Protein 9D2R (pdb70)

Structure (mmCIF, N/CA/C/O backbone):
data_9D2R
#
_entry.id   9D2R
#
_cell.length_a   99.357
_cell.length_b   99.357
_cell.length_c   50.061
_cell.angle_alpha   90.000
_cell.angle_beta   90.000
_cell.angle_gamma   120.000
#
_symmetry.space_group_name_H-M   'P 32 2 1'
#
loop_
_entity.id
_entity.type
_entity.pdbx_description
1 polymer 'L-threonine dehydratase biosynthetic IlvA'
2 non-polymer ISOLEUCINE
3 non-polymer GLYCEROL
4 non-polymer 'ACETATE ION'
5 water water
#
loop_
_atom_site.group_PDB
_atom_site.id
_atom_site.type_symbol
_atom_site.label_atom_id
_atom_site.label_alt_id
_atom_site.label_comp_id
_atom_site.label_asym_id
_atom_site.label_entity_id
_atom_site.label_seq_id
_atom_site.pdbx_PDB_ins_code
_atom_site.Cartn_x
_atom_site.Cartn_y
_atom_site.Cartn_z
_atom_site.occupancy
_atom_site.B_iso_or_equiv
_atom_site.auth_seq_id
_atom_site.auth_comp_id
_atom_site.auth_asym_id
_atom_site.auth_atom_id
_atom_site.pdbx_PDB_model_num
ATOM 1 N N . GLU A 1 21 ? -28.16329 19.70756 -20.89217 1.000 62.99650 335 GLU A N 1
ATOM 2 C CA . GLU A 1 21 ? -26.81269 20.25987 -20.82877 1.000 58.99115 335 GLU A CA 1
ATOM 3 C C . GLU A 1 21 ? -26.77397 21.53973 -19.99375 1.000 52.69916 335 GLU A C 1
ATOM 4 O O . GLU A 1 21 ? -26.11573 21.57449 -18.95798 1.000 54.79549 335 GLU A O 1
ATOM 6 N N . GLN A 1 22 ? -27.46342 22.59178 -20.43941 1.000 46.98457 336 GLN A N 1
ATOM 7 C CA . GLN A 1 22 ? -27.41023 23.85935 -19.71563 1.000 42.18375 336 GLN A CA 1
ATOM 8 C C . GLN A 1 22 ? -27.94100 23.67832 -18.29802 1.000 38.83282 336 GLN A C 1
ATOM 9 O O . GLN A 1 22 ? -29.01108 23.10659 -18.09150 1.000 41.00811 336 GLN A O 1
ATOM 15 N N . ARG A 1 23 ? -27.19060 24.15668 -17.30708 1.000 31.60922 337 ARG A N 1
ATOM 16 C CA . ARG A 1 23 ? -27.52223 23.86511 -15.92190 1.000 29.90952 337 ARG A CA 1
ATOM 17 C C . ARG A 1 23 ? -28.11229 25.03783 -15.15415 1.000 25.36397 337 ARG A C 1
ATOM 18 O O . ARG A 1 23 ? -28.41702 24.88404 -13.96714 1.000 29.08605 337 ARG A O 1
ATOM 20 N N . GLU A 1 24 ? -28.31075 26.20427 -15.77876 1.000 23.70138 338 GLU A N 1
ATOM 21 C CA . GLU A 1 24 ? -28.81555 27.37659 -15.07359 1.000 23.08687 338 GLU A CA 1
ATOM 22 C C . GLU A 1 24 ? -29.71599 28.19915 -15.99155 1.000 22.80193 338 GLU A C 1
ATOM 23 O O . GLU A 1 24 ? -29.39324 28.38230 -17.16977 1.000 26.92266 338 GLU A O 1
ATOM 29 N N . ALA A 1 25 ? -30.84632 28.63026 -15.46749 1.000 19.61892 339 ALA A N 1
ATOM 30 C CA . ALA A 1 25 ? -31.68655 29.62961 -16.11398 1.000 20.54110 339 ALA A CA 1
ATOM 31 C C . ALA A 1 25 ? -31.52360 30.95858 -15.39740 1.000 19.85249 339 ALA A C 1
ATOM 32 O O . ALA A 1 25 ? -31.38633 31.00699 -14.17168 1.000 19.58475 339 ALA A O 1
ATOM 34 N N . LEU A 1 26 ? -31.52682 32.03785 -16.16714 1.000 18.80828 340 LEU A N 1
ATOM 35 C CA . LEU A 1 26 ? -31.47714 33.39924 -15.62973 1.000 18.84967 340 LEU A CA 1
ATOM 36 C C . LEU A 1 26 ? -32.72306 34.11865 -16.13942 1.000 18.43293 340 LEU A C 1
ATOM 37 O O . LEU A 1 26 ? -32.93973 34.14987 -17.35572 1.000 20.18380 340 LEU A O 1
ATOM 42 N N . LEU A 1 27 ? -33.54647 34.64115 -15.21882 1.000 18.59657 341 LEU A N 1
ATOM 43 C CA . LEU A 1 27 ? -34.85729 35.16696 -15.59727 1.000 19.74438 341 LEU A CA 1
ATOM 44 C C . LEU A 1 27 ? -35.03025 36.59437 -15.11510 1.000 20.73151 341 LEU A C 1
ATOM 45 O O . LEU A 1 27 ? -34.56428 36.94775 -14.02615 1.000 20.19005 341 LEU A O 1
ATOM 50 N N . ALA A 1 28 ? -35.71961 37.40173 -15.92865 1.000 18.64134 342 ALA A N 1
ATOM 51 C CA . ALA A 1 28 ? -36.10061 38.76202 -15.56092 1.000 17.05578 342 ALA A CA 1
ATOM 52 C C . ALA A 1 28 ? -37.62927 38.79371 -15.49172 1.000 19.26939 342 ALA A C 1
ATOM 53 O O . ALA A 1 28 ? -38.30003 38.74488 -16.53356 1.000 21.95186 342 ALA A O 1
ATOM 55 N N . VAL A 1 29 ? -38.18427 38.87144 -14.27949 1.000 18.16931 343 VAL A N 1
ATOM 56 C CA . VAL A 1 29 ? -39.63908 38.72951 -14.10805 1.000 16.49320 343 VAL A CA 1
ATOM 57 C C . VAL A 1 29 ? -40.21695 40.05046 -13.62778 1.000 17.64082 343 VAL A C 1
ATOM 58 O O . VAL A 1 29 ? -39.62919 40.70761 -12.76833 1.000 20.18825 343 VAL A O 1
ATOM 62 N N . THR A 1 30 ? -41.40330 40.40825 -14.12416 1.000 17.54116 344 THR A N 1
ATOM 63 C CA . THR A 1 30 ? -42.15519 41.54297 -13.59644 1.000 18.33404 344 THR A CA 1
ATOM 64 C C . THR A 1 30 ? -43.25027 41.03740 -12.66103 1.000 21.56186 344 THR A C 1
ATOM 65 O O . THR A 1 30 ? -44.02584 40.15875 -13.04931 1.000 21.00070 344 THR A O 1
ATOM 69 N N . ILE A 1 31 ? -43.31929 41.59669 -11.45341 1.000 19.41416 345 ILE A N 1
ATOM 70 C CA . ILE A 1 31 ? -44.41419 41.25963 -10.53206 1.000 18.37917 345 ILE A CA 1
ATOM 71 C C . ILE A 1 31 ? -44.99568 42.56747 -10.02416 1.000 18.26032 345 ILE A C 1
ATOM 72 O O . ILE A 1 31 ? -44.33825 43.61424 -10.08002 1.000 18.46721 345 ILE A O 1
ATOM 77 N N . PRO A 1 32 ? -46.22945 42.56571 -9.54828 1.000 17.67408 346 PRO A N 1
ATOM 78 C CA . PRO A 1 32 ? -46.80101 43.84090 -9.12005 1.000 19.58273 346 PRO A CA 1
ATOM 79 C C . PRO A 1 32 ? -46.09641 44.38013 -7.88641 1.000 19.73677 346 PRO A C 1
ATOM 80 O O . PRO A 1 32 ? -45.68022 43.63884 -6.99151 1.000 20.90713 346 PRO A O 1
ATOM 84 N N . GLU A 1 33 ? -45.91949 45.70849 -7.87691 1.000 19.02480 347 GLU A N 1
ATOM 85 C CA . GLU A 1 33 ? -45.25706 46.35235 -6.74285 1.000 21.90652 347 GLU A CA 1
ATOM 86 C C . GLU A 1 33 ? -46.33392 46.62883 -5.68923 1.000 22.40406 347 GLU A C 1
ATOM 87 O O . GLU A 1 33 ? -46.95514 47.68735 -5.63861 1.000 23.83501 347 GLU A O 1
ATOM 93 N N . GLU A 1 34 ? -46.59148 45.59939 -4.86057 1.000 20.59692 348 GLU A N 1
ATOM 94 C CA . GLU A 1 34 ? -47.58300 45.68968 -3.78983 1.000 20.01761 348 GLU A CA 1
ATOM 95 C C . GLU A 1 34 ? -47.21213 44.69092 -2.68498 1.000 19.15240 348 GLU A C 1
ATOM 96 O O . GLU A 1 34 ? -46.47042 43.72822 -2.91303 1.000 20.52174 348 GLU A O 1
ATOM 102 N N . LYS A 1 35 ? -47.74119 44.92832 -1.48282 1.000 22.08886 349 LYS A N 1
ATOM 103 C CA . LYS A 1 35 ? -47.45477 44.01238 -0.37870 1.000 22.74101 349 LYS A CA 1
ATOM 104 C C . LYS A 1 35 ? -47.96257 42.61643 -0.71457 1.000 21.30272 349 LYS A C 1
ATOM 105 O O . LYS A 1 35 ? -49.03970 42.45992 -1.29814 1.000 23.17582 349 LYS A O 1
ATOM 111 N N . GLY A 1 36 ? -47.20605 41.60974 -0.29757 1.000 19.03506 350 GLY A N 1
ATOM 112 C CA . GLY A 1 36 ? -47.58780 40.21308 -0.53073 1.000 19.33680 350 GLY A CA 1
ATOM 113 C C . GLY A 1 36 ? -47.26528 39.69648 -1.91311 1.000 20.58550 350 GLY A C 1
ATOM 114 O O . GLY A 1 36 ? -47.47827 38.50473 -2.17499 1.000 20.23136 350 GLY A O 1
ATOM 115 N N . SER A 1 37 ? -46.75893 40.54343 -2.80739 1.000 17.84678 351 SER A N 1
ATOM 116 C CA . SER A 1 37 ? -46.53782 40.12260 -4.18406 1.000 16.44419 351 SER A CA 1
ATOM 117 C C . SER A 1 37 ? -45.38984 39.14756 -4.28761 1.000 17.73907 351 SER A C 1
ATOM 118 O O . SER A 1 37 ? -45.46634 38.16760 -5.03919 1.000 18.02671 351 SER A O 1
ATOM 121 N N . PHE A 1 38 ? -44.29344 39.41977 -3.58628 1.000 17.22447 352 PHE A N 1
ATOM 122 C CA . PHE A 1 38 ? -43.16856 38.49754 -3.66241 1.000 16.97859 352 PHE A CA 1
ATOM 123 C C . PHE A 1 38 ? -43.54457 37.12392 -3.13526 1.000 17.74947 352 PHE A C 1
ATOM 124 O O . PHE A 1 38 ? -43.15747 36.11021 -3.72222 1.000 17.90515 352 PHE A O 1
ATOM 132 N N . LEU A 1 39 ? -44.30570 37.06705 -2.04113 1.000 16.32943 353 LEU A N 1
ATOM 133 C CA . LEU A 1 39 ? -44.67585 35.75734 -1.51106 1.000 16.14441 353 LEU A CA 1
ATOM 134 C C . LEU A 1 39 ? -45.49068 34.98094 -2.54361 1.000 19.21277 353 LEU A C 1
ATOM 135 O O . LEU A 1 39 ? -45.20918 33.80192 -2.79207 1.000 18.10738 353 LEU A O 1
ATOM 140 N N . LYS A 1 40 ? -46.45279 35.64945 -3.21394 1.000 18.29441 354 LYS A N 1
ATOM 141 C CA . LYS A 1 40 ? -47.28098 34.95771 -4.21001 1.000 19.02635 354 LYS A CA 1
ATOM 142 C C . LYS A 1 40 ? -46.42045 34.44063 -5.35152 1.000 17.46569 354 LYS A C 1
ATOM 143 O O . LYS A 1 40 ? -46.61141 33.30414 -5.81996 1.000 18.98017 354 LYS A O 1
ATOM 149 N N . PHE A 1 41 ? -45.46924 35.26201 -5.80853 1.000 17.15120 355 PHE A N 1
ATOM 150 C CA . PHE A 1 41 ? -44.56233 34.85130 -6.87718 1.000 16.95911 355 PHE A CA 1
ATOM 151 C C . PHE A 1 41 ? -43.71049 33.65901 -6.44400 1.000 18.48936 355 PHE A C 1
ATOM 152 O O . PHE A 1 41 ? -43.59322 32.67493 -7.18262 1.000 17.99510 355 PHE A O 1
ATOM 160 N N . CYS A 1 42 ? -43.15520 33.70451 -5.22120 1.000 16.57550 356 CYS A N 1
ATOM 161 C CA . CYS A 1 42 ? -42.35809 32.56128 -4.75787 1.000 16.67462 356 CYS A CA 1
ATOM 162 C C . CYS A 1 42 ? -43.19724 31.29456 -4.58389 1.000 19.57829 356 CYS A C 1
ATOM 163 O O . CYS A 1 42 ? -42.68410 30.17259 -4.76907 1.000 20.33913 356 CYS A O 1
ATOM 166 N N . GLN A 1 43 ? -44.49123 31.42986 -4.22984 1.000 18.15740 357 GL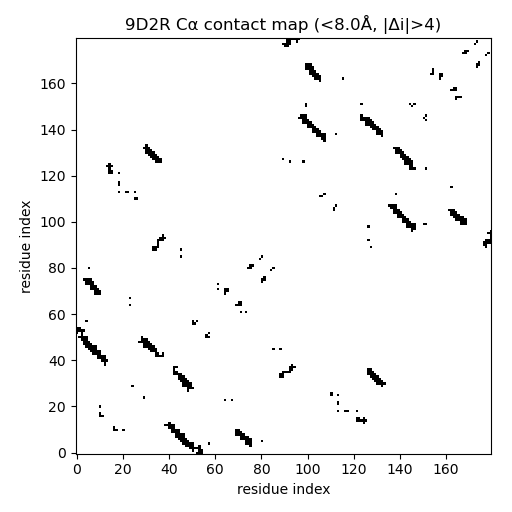N A N 1
ATOM 167 C CA . GLN A 1 43 ? -45.35444 30.27204 -4.13079 1.000 19.51980 357 GLN A CA 1
ATOM 168 C C . GLN A 1 43 ? -45.52262 29.60748 -5.49731 1.000 19.81932 357 GLN A C 1
ATOM 169 O O . GLN A 1 43 ? -45.52667 28.37671 -5.60026 1.000 20.90214 357 GLN A O 1
ATOM 175 N N . LEU A 1 44 ? -45.62886 30.41197 -6.56849 1.000 19.18497 358 LEU A N 1
ATOM 176 C CA . LEU A 1 44 ? -45.75063 29.80034 -7.89408 1.000 21.64551 358 LEU A CA 1
ATOM 177 C C . LEU A 1 44 ? -44.47187 29.05620 -8.27624 1.000 21.00828 358 LEU A C 1
ATOM 178 O O . LEU A 1 44 ? -44.54421 27.99696 -8.91433 1.000 22.61325 358 LEU A O 1
ATOM 183 N N . LEU A 1 45 ? -43.32359 29.55925 -7.84945 1.000 20.58952 359 LEU A N 1
ATOM 184 C CA . LEU A 1 45 ? -42.03030 28.92640 -8.13321 1.000 22.16623 359 LEU A CA 1
ATOM 185 C C . LEU A 1 45 ? -41.69987 27.76075 -7.19696 1.000 24.26329 359 LEU A C 1
ATOM 186 O O . LEU A 1 45 ? -40.59389 27.22373 -7.28595 1.000 25.30640 359 LEU A O 1
ATOM 191 N N . GLY A 1 46 ? -42.63400 27.35800 -6.35400 1.000 24.06254 360 GLY A N 1
ATOM 192 C CA . GLY A 1 46 ? -42.34700 26.44000 -5.23200 1.000 27.54604 360 GLY A CA 1
ATOM 193 C C . GLY A 1 46 ? -41.64200 25.15300 -5.62400 1.000 35.36828 360 GLY A C 1
ATOM 194 O O . GLY A 1 46 ? -40.78100 24.70800 -4.85800 1.000 33.99051 360 GLY A O 1
ATOM 195 N N . GLY A 1 47 ? -41.97700 24.55500 -6.75900 1.000 32.22165 361 GLY A N 1
ATOM 196 C CA . GLY A 1 47 ? -41.33900 23.26100 -7.06800 1.000 37.53384 361 GLY A CA 1
ATOM 197 C C . GLY A 1 47 ? -39.96100 23.39800 -7.69400 1.000 37.54742 361 GLY A C 1
ATOM 198 O O . GLY A 1 47 ? -39.33900 22.35300 -7.95200 1.000 40.97977 361 GLY A O 1
ATOM 199 N N . ARG A 1 48 ? -39.39835 24.58924 -7.86250 1.000 29.05440 362 ARG A N 1
ATOM 200 C CA . ARG A 1 48 ? -38.19041 24.77219 -8.65250 1.000 25.88682 362 ARG A CA 1
ATOM 201 C C . ARG A 1 48 ? -37.00322 25.02507 -7.73898 1.000 28.09645 362 ARG A C 1
ATOM 202 O O . ARG A 1 48 ? -37.16128 25.46735 -6.60156 1.000 32.97887 362 ARG A O 1
ATOM 210 N N . SER A 1 49 ? -35.79716 24.80819 -8.27153 1.000 24.11542 363 SER A N 1
ATOM 211 C CA . SER A 1 49 ? -34.56917 24.98704 -7.48382 1.000 23.41712 363 SER A CA 1
ATOM 212 C C . SER A 1 49 ? -33.98585 26.38327 -7.71603 1.000 24.32828 363 SER A C 1
ATOM 213 O O . SER A 1 49 ? -32.93560 26.55652 -8.33215 1.000 22.78772 363 SER A O 1
ATOM 216 N N . VAL A 1 50 ? -34.65164 27.40154 -7.15656 1.000 19.87903 364 VAL A N 1
ATOM 217 C CA . VAL A 1 50 ? -34.13384 28.76307 -7.27100 1.000 20.08656 364 VAL A CA 1
ATOM 218 C C . VAL A 1 50 ? -32.86949 28.88488 -6.43875 1.000 19.84332 364 VAL A C 1
ATOM 219 O O . VAL A 1 50 ? -32.81335 28.42284 -5.28854 1.000 20.24236 364 VAL A O 1
ATOM 223 N N . THR A 1 51 ? -31.81948 29.45780 -7.03957 1.000 20.39275 365 THR A N 1
ATOM 224 C CA . THR A 1 51 ? -30.55937 29.67131 -6.34772 1.000 19.79902 365 THR A CA 1
ATOM 225 C C . THR A 1 51 ? -30.26815 31.14573 -6.09605 1.000 18.31133 365 THR A C 1
ATOM 226 O O . THR A 1 51 ? -29.37968 31.44851 -5.29586 1.000 19.26015 365 THR A O 1
ATOM 230 N N . GLU A 1 52 ? -30.96575 32.05726 -6.77464 1.000 18.27087 366 GLU A N 1
ATOM 231 C CA . GLU A 1 52 ? -30.76014 33.49753 -6.56095 1.000 17.57466 366 GLU A CA 1
ATOM 232 C C . GLU A 1 52 ? -32.06599 34.23097 -6.78941 1.000 15.91713 366 GLU A C 1
ATOM 233 O O . GLU A 1 52 ? -32.79204 33.94946 -7.75450 1.000 17.58486 366 GLU A O 1
ATOM 239 N N . PHE A 1 53 ? -32.35288 35.20602 -5.90571 1.000 17.61378 367 PHE A N 1
ATOM 240 C CA . PHE A 1 53 ? -33.34707 36.25071 -6.17656 1.000 16.66796 367 PHE A CA 1
ATOM 241 C C . PHE A 1 53 ? -32.69573 37.59206 -5.89774 1.000 15.69223 367 PHE A C 1
ATOM 242 O O . PHE A 1 53 ? -31.90527 37.71013 -4.95056 1.000 17.08091 367 PHE A O 1
ATOM 250 N N . ASN A 1 54 ? -33.04062 38.61861 -6.69227 1.000 16.56819 368 ASN A N 1
ATOM 251 C CA . ASN A 1 54 ? -32.49710 39.95184 -6.40097 1.000 15.80297 368 ASN A CA 1
ATOM 252 C C . ASN A 1 54 ? -33.53012 40.98543 -6.82363 1.000 18.54050 368 ASN A C 1
ATOM 253 O O . ASN A 1 54 ? -34.02933 40.92990 -7.95678 1.000 18.41456 368 ASN A O 1
ATOM 258 N N . TYR A 1 55 ? -33.82856 41.93336 -5.92539 1.000 16.67124 369 TYR A N 1
ATOM 259 C CA . TYR A 1 55 ? -34.81580 42.97578 -6.17714 1.000 16.38083 369 TYR A CA 1
ATOM 260 C C . TYR A 1 55 ? -34.47902 44.21638 -5.35632 1.000 17.81872 369 TYR A C 1
ATOM 261 O O . TYR A 1 55 ? -34.04174 44.10536 -4.20544 1.000 16.60776 369 TYR A O 1
ATOM 270 N N . ARG A 1 56 ? -34.75305 45.38943 -5.92445 1.000 15.96306 370 ARG A N 1
ATOM 271 C CA . ARG A 1 56 ? -34.77903 46.63128 -5.15452 1.000 16.41678 370 ARG A CA 1
ATOM 272 C C . ARG A 1 56 ? -35.96527 47.47087 -5.61316 1.000 18.26869 370 ARG A C 1
ATOM 273 O O . ARG A 1 56 ? -36.28201 47.48733 -6.80636 1.000 18.67271 370 ARG A O 1
ATOM 281 N N . PHE A 1 57 ? -36.59079 48.22074 -4.69720 1.000 17.09419 371 PHE A N 1
ATOM 282 C CA . PHE A 1 57 ? -37.69213 49.08696 -5.12170 1.000 17.16550 371 PHE A CA 1
ATOM 283 C C . PHE A 1 57 ? -37.23273 50.04811 -6.22608 1.000 17.62857 371 PHE A C 1
ATOM 284 O O . PHE A 1 57 ? -36.20502 50.73726 -6.08685 1.000 19.09737 371 PHE A O 1
ATOM 292 N N . ALA A 1 58 ? -38.02425 50.10620 -7.32211 1.000 18.40115 372 ALA A N 1
ATOM 293 C CA . ALA A 1 58 ? -37.70479 51.03416 -8.41103 1.000 18.91571 372 ALA A CA 1
ATOM 294 C C . ALA A 1 58 ? -38.99497 51.67260 -8.90334 1.000 20.21588 372 ALA A C 1
ATOM 295 O O . ALA A 1 58 ? -39.39320 52.71945 -8.39283 1.000 22.41342 372 ALA A O 1
ATOM 297 N N . ASP A 1 59 ? -39.69252 51.00958 -9.82618 1.000 20.46280 373 ASP A N 1
ATOM 298 C CA . ASP A 1 59 ? -40.94023 51.58246 -10.34261 1.000 20.73053 373 ASP A CA 1
ATOM 299 C C . ASP A 1 59 ? -42.06561 51.40241 -9.32646 1.000 20.09007 373 ASP A C 1
ATOM 300 O O . ASP A 1 59 ? -42.14427 50.36993 -8.66645 1.000 21.63855 373 ASP A O 1
ATOM 305 N N . ALA A 1 60 ? -42.95829 52.39697 -9.23137 1.000 21.72671 374 ALA A N 1
ATOM 306 C CA . ALA A 1 60 ? -43.99569 52.37423 -8.19210 1.000 22.66026 374 ALA A CA 1
ATOM 307 C C . ALA A 1 60 ? -45.04508 51.29868 -8.44109 1.000 26.10424 374 ALA A C 1
ATOM 308 O O . ALA A 1 60 ? -45.71672 50.86668 -7.49581 1.000 25.08964 374 ALA A O 1
ATOM 310 N N . LYS A 1 61 ? -45.22446 50.88342 -9.68862 1.000 21.51353 375 LYS A N 1
ATOM 311 C CA . LYS A 1 61 ? -46.30612 49.95218 -10.01932 1.000 22.51464 375 LYS A CA 1
ATOM 312 C C . LYS A 1 61 ? -45.82410 48.54591 -10.34104 1.000 23.48061 375 LYS A C 1
ATOM 313 O O . LYS A 1 61 ? -46.53047 47.57050 -10.02202 1.000 24.39638 375 LYS A O 1
ATOM 319 N N . ASN A 1 62 ? -44.64306 48.37939 -10.93295 1.000 21.35679 376 ASN A N 1
ATOM 320 C CA . ASN A 1 62 ? -44.22670 47.05300 -11.35049 1.000 22.67984 376 ASN A CA 1
ATOM 321 C C . ASN A 1 62 ? -42.78233 46.82591 -10.94079 1.000 20.28967 376 ASN A C 1
ATOM 322 O O . ASN A 1 62 ? -41.89235 47.60534 -11.29663 1.000 22.59061 376 ASN A O 1
ATOM 327 N N . ALA A 1 63 ? -42.58795 45.78862 -10.15000 1.000 17.64326 377 ALA A N 1
ATOM 328 C CA . ALA A 1 63 ? -41.29190 45.41958 -9.60870 1.000 15.77971 377 ALA A CA 1
ATOM 329 C C . ALA A 1 63 ? -40.57993 44.48685 -10.57110 1.000 18.83377 377 ALA A C 1
ATOM 330 O O . ALA A 1 63 ? -41.21692 43.72333 -11.30529 1.000 21.41756 377 ALA A O 1
ATOM 332 N N . CYS A 1 64 ? -39.24998 44.53966 -10.56079 1.000 17.27484 378 CYS A N 1
ATOM 333 C CA . CYS A 1 64 ? -38.42030 43.71182 -11.43305 1.000 16.48309 378 CYS A CA 1
ATOM 334 C C . CYS A 1 64 ? -37.64022 42.73348 -10.56079 1.000 19.72471 378 CYS A C 1
ATOM 335 O O . CYS A 1 64 ? -36.96396 43.14914 -9.60347 1.000 17.58503 378 CYS A O 1
ATOM 338 N N . ILE A 1 65 ? -37.74236 41.43640 -10.85920 1.000 18.29485 379 ILE A N 1
ATOM 339 C CA . ILE A 1 65 ? -37.04169 40.42660 -10.05895 1.000 16.69147 379 ILE A CA 1
ATOM 340 C C . ILE A 1 65 ? -36.03012 39.71708 -10.93714 1.000 16.78234 379 ILE A C 1
ATOM 341 O O . ILE A 1 65 ? -36.38704 39.21413 -12.00865 1.000 18.81595 379 ILE A O 1
ATOM 346 N N . PHE A 1 66 ? -34.78280 39.64219 -10.47857 1.000 15.30972 380 PHE A N 1
ATOM 347 C CA . PHE A 1 66 ? -33.78891 38.77117 -11.10112 1.000 14.18892 380 PHE A CA 1
ATOM 348 C C . PHE A 1 66 ? -33.86300 37.40491 -10.41957 1.000 18.05298 380 PHE A C 1
ATOM 349 O O . PHE A 1 66 ? -33.87907 37.32659 -9.18733 1.000 17.67624 380 PHE A O 1
ATOM 357 N N . VAL A 1 67 ? -33.93641 36.32535 -11.21536 1.000 18.32852 381 VAL A N 1
ATOM 358 C CA . VAL A 1 67 ? -34.04630 34.96080 -10.68176 1.000 16.28981 381 VAL A CA 1
ATOM 359 C C . VAL A 1 67 ? -32.98909 34.09495 -11.33621 1.000 17.53189 381 VAL A C 1
ATOM 360 O O . VAL A 1 67 ? -32.87087 34.07694 -12.57172 1.000 20.30604 381 VAL A O 1
ATOM 364 N N . GLY A 1 68 ? -32.21203 33.37568 -10.53109 1.000 17.17586 382 GLY A N 1
ATOM 365 C CA . GLY A 1 68 ? -31.32154 32.32791 -11.04606 1.000 19.89967 382 GLY A CA 1
ATOM 366 C C . GLY A 1 68 ? -31.86906 30.98419 -10.59900 1.000 19.54490 382 GLY A C 1
ATOM 367 O O . GLY A 1 68 ? -32.28992 30.84880 -9.45002 1.000 19.47361 382 GLY A O 1
ATOM 368 N N . VAL A 1 69 ? -31.90171 30.01758 -11.51425 1.000 18.46184 383 VAL A N 1
ATOM 369 C CA . VAL A 1 69 ? -32.53415 28.71722 -11.24128 1.000 18.83015 383 VAL A CA 1
ATOM 370 C C . VAL A 1 69 ? -31.55616 27.62391 -11.62851 1.000 20.56297 383 VAL A C 1
ATOM 371 O O . VAL A 1 69 ? -31.07122 27.60697 -12.76527 1.000 22.99377 383 VAL A O 1
ATOM 375 N N . ARG A 1 70 ? -31.29133 26.69232 -10.70489 1.000 19.88454 384 ARG A N 1
ATOM 376 C CA . ARG A 1 70 ? -30.53076 25.49156 -11.04289 1.000 21.64336 384 ARG A CA 1
ATOM 377 C C . ARG A 1 70 ? -31.43649 24.52354 -11.80227 1.000 27.80790 384 ARG A C 1
ATOM 378 O O . ARG A 1 70 ? -32.56537 24.27116 -11.37272 1.000 26.86369 384 ARG A O 1
ATOM 386 N N . LEU A 1 71 ? -30.96117 24.00779 -12.93872 1.000 21.51807 385 LEU A N 1
ATOM 387 C CA . LEU A 1 71 ? -31.73039 23.06904 -13.75382 1.000 22.29186 385 LEU A CA 1
ATOM 388 C C . LEU A 1 71 ? -31.12742 21.68282 -13.67428 1.000 26.59896 385 LEU A C 1
ATOM 389 O O . LEU A 1 71 ? -29.90202 21.52091 -13.61713 1.000 27.41047 385 LEU A O 1
ATOM 394 N N . SER A 1 72 ? -31.99805 20.67653 -13.64405 1.000 25.27698 386 SER A N 1
ATOM 395 C CA . SER A 1 72 ? -31.55097 19.30426 -13.80483 1.000 26.43506 386 SER A CA 1
ATOM 396 C C . SER A 1 72 ? -31.98548 18.68871 -15.12409 1.000 26.68885 386 SER A C 1
ATOM 397 O O . SER A 1 72 ? -31.44533 17.64716 -15.51494 1.000 30.68183 386 SER A O 1
ATOM 400 N N . ARG A 1 73 ? -32.93215 19.31051 -15.82304 1.000 25.35452 387 ARG A N 1
ATOM 401 C CA . ARG A 1 73 ? -33.44303 18.80072 -17.08965 1.000 25.05664 387 ARG A CA 1
ATOM 402 C C . ARG A 1 73 ? -33.29417 19.85026 -18.18167 1.000 24.86809 387 ARG A C 1
ATOM 403 O O . ARG A 1 73 ? -34.04284 19.85293 -19.16129 1.000 27.27096 387 ARG A O 1
ATOM 411 N N . GLY A 1 74 ? -32.30247 20.72468 -18.02027 1.000 28.06419 388 GLY A N 1
ATOM 412 C CA . GLY A 1 74 ? -31.83858 21.53223 -19.13449 1.000 27.35458 388 GLY A CA 1
ATOM 413 C C . GLY A 1 74 ? -32.92736 22.38397 -19.74886 1.000 24.60289 388 GLY A C 1
ATOM 414 O O . GLY A 1 74 ? -33.76084 22.98004 -19.05104 1.000 25.54201 388 GLY A O 1
ATOM 415 N N . LEU A 1 75 ? -32.91577 22.44880 -21.08234 1.000 25.28865 389 LEU A N 1
ATOM 416 C CA . LEU A 1 75 ? -33.84510 23.33867 -21.77783 1.000 27.18329 389 LEU A CA 1
ATOM 417 C C . LEU A 1 75 ? -35.29794 22.91889 -21.58576 1.000 25.84055 389 LEU A C 1
ATOM 418 O O . LEU A 1 75 ? -36.20281 23.76691 -21.63014 1.000 26.50097 389 LEU A O 1
ATOM 423 N N . GLU A 1 76 ? -35.56688 21.62935 -21.40606 1.000 22.57496 390 GLU A N 1
ATOM 424 C CA . GLU A 1 76 ? -36.93144 21.21388 -21.12698 1.000 21.68268 390 GLU A CA 1
ATOM 425 C C . GLU A 1 76 ? -37.45321 21.92608 -19.88748 1.000 24.04344 390 GLU A C 1
ATOM 426 O O . GLU A 1 76 ? -38.57579 22.43101 -19.87202 1.000 24.13229 390 GLU A O 1
ATOM 432 N N . GLU A 1 77 ? -36.65034 21.94214 -18.82816 1.000 21.58111 391 GLU A N 1
ATOM 433 C CA . GLU A 1 77 ? -37.07242 22.54470 -17.57232 1.000 21.45221 391 GLU A CA 1
ATOM 434 C C . GLU A 1 77 ? -37.12291 24.06550 -17.69345 1.000 22.39153 391 GLU A C 1
ATOM 435 O O . GLU A 1 77 ? -38.02174 24.72008 -17.13580 1.000 21.45412 391 GLU A O 1
ATOM 441 N N . ARG A 1 78 ? -36.16212 24.65005 -18.41012 1.000 22.33572 392 ARG A N 1
ATOM 442 C CA . ARG A 1 78 ? -36.19908 26.09579 -18.63307 1.000 22.48650 392 ARG A CA 1
ATOM 443 C C . ARG A 1 78 ? -37.52241 26.48562 -19.29042 1.000 22.40895 392 ARG A C 1
ATOM 444 O O . ARG A 1 78 ? -38.21062 27.41875 -18.83723 1.000 21.78676 392 ARG A O 1
ATOM 452 N N . LYS A 1 79 ? -37.90909 25.74986 -20.34147 1.000 21.69697 393 LYS A N 1
ATOM 453 C CA . LYS A 1 79 ? -39.15736 26.05484 -21.03276 1.000 21.93201 393 LYS A CA 1
ATOM 454 C C . LYS A 1 79 ? -40.36545 25.83250 -20.13185 1.000 23.65564 393 LYS A C 1
ATOM 455 O O . LYS A 1 79 ? -41.33251 26.60835 -20.19924 1.000 22.50699 393 LYS A O 1
ATOM 461 N N . GLU A 1 80 ? -40.34877 24.76726 -19.30191 1.000 20.08525 394 GLU A N 1
ATOM 462 C CA . GLU A 1 80 ? -41.45477 24.55300 -18.36051 1.000 19.84266 394 GLU A CA 1
ATOM 463 C C . GLU A 1 80 ? -41.63393 25.75632 -17.45075 1.000 20.14826 394 GLU A C 1
ATOM 464 O O . GLU A 1 80 ? -42.76673 26.18038 -17.18840 1.000 21.60777 394 GLU A O 1
ATOM 470 N N . ILE A 1 81 ? -40.52111 26.30058 -16.92916 1.000 19.37771 395 ILE A N 1
ATOM 471 C CA . ILE A 1 81 ? -40.62012 27.39413 -15.97279 1.000 18.85823 395 ILE A CA 1
ATOM 472 C C . ILE A 1 81 ? -41.12835 28.64776 -16.66883 1.000 20.24922 395 ILE A C 1
ATOM 473 O O . ILE A 1 81 ? -41.97681 29.37312 -16.12641 1.000 21.16040 395 ILE A O 1
ATOM 478 N N . LEU A 1 82 ? -40.61299 28.93371 -17.86922 1.000 18.86350 396 LEU A N 1
ATOM 479 C CA . LEU A 1 82 ? -41.08832 30.09204 -18.62178 1.000 19.30278 396 LEU A CA 1
ATOM 480 C C . LEU A 1 82 ? -42.58853 29.97619 -18.87391 1.000 21.26784 396 LEU A C 1
ATOM 481 O O . LEU A 1 82 ? -43.33915 30.95824 -18.71197 1.000 21.32502 396 LEU A O 1
ATOM 486 N N . GLN A 1 83 ? -43.03923 28.79043 -19.29647 1.000 18.70354 397 GLN A N 1
ATOM 487 C CA . GLN A 1 83 ? -44.46135 28.59853 -19.59313 1.000 19.84124 397 GLN A CA 1
ATOM 488 C C . GLN A 1 83 ? -45.30241 28.73908 -18.33113 1.000 21.66086 397 GLN A C 1
ATOM 489 O O . GLN A 1 83 ? -46.39779 29.32061 -18.35845 1.000 21.55351 397 GLN A O 1
ATOM 495 N N . MET A 1 84 ? -44.81022 28.17619 -17.21480 1.000 20.39840 398 MET A N 1
ATOM 496 C CA . MET A 1 84 ? -45.52514 28.26478 -15.94778 1.000 20.30050 398 MET A CA 1
ATOM 497 C C . MET A 1 84 ? -45.71229 29.71408 -15.52567 1.000 19.70578 398 MET A C 1
ATOM 498 O O . MET A 1 84 ? -46.80396 30.10012 -15.06091 1.000 21.30413 398 MET A O 1
ATOM 503 N N . LEU A 1 85 ? -44.66225 30.52046 -15.65726 1.000 20.26815 399 LEU A N 1
ATOM 504 C CA . LEU A 1 85 ? -44.77490 31.92533 -15.25567 1.000 20.09993 399 LEU A CA 1
ATOM 505 C C . LEU A 1 85 ? -45.76446 32.66304 -16.14998 1.000 20.70044 399 LEU A C 1
ATOM 506 O O . LEU A 1 85 ? -46.62750 33.40349 -15.64125 1.000 20.69332 399 LEU A O 1
ATOM 511 N N . ASN A 1 86 ? -45.68009 32.47492 -17.47692 1.000 19.98411 400 ASN A N 1
ATOM 512 C CA A ASN A 1 86 ? -46.65706 33.14069 -18.32013 0.500 20.46438 400 ASN A CA 1
ATOM 513 C CA B ASN A 1 86 ? -46.68608 33.04857 -18.40768 0.500 20.54395 400 ASN A CA 1
ATOM 514 C C . ASN A 1 86 ? -48.07718 32.64983 -17.99514 1.000 23.96915 400 ASN A C 1
ATOM 515 O O . ASN A 1 86 ? -48.99531 33.47459 -17.87842 1.000 23.34801 400 ASN A O 1
ATOM 524 N N . ASP A 1 87 ? -48.26071 31.33708 -17.79900 1.000 20.31283 401 ASP A N 1
ATOM 525 C CA . ASP A 1 87 ? -49.60187 30.81014 -17.53945 1.000 21.43295 401 ASP A CA 1
ATOM 526 C C . ASP A 1 87 ? -50.13848 31.32427 -16.21536 1.000 21.15380 401 ASP A C 1
ATOM 527 O O . ASP A 1 87 ? -51.35879 31.39294 -16.03005 1.000 23.53810 401 ASP A O 1
ATOM 532 N N . GLY A 1 88 ? -49.24680 31.65986 -15.30602 1.000 21.67016 402 GLY A N 1
ATOM 533 C CA . GLY A 1 88 ? -49.61804 32.19289 -14.00828 1.000 23.34627 402 GLY A CA 1
ATOM 534 C C . GLY A 1 88 ? -49.89324 33.67752 -13.99948 1.000 25.07543 402 GLY A C 1
ATOM 535 O O . GLY A 1 88 ? -50.35133 34.20079 -12.97597 1.000 25.94791 402 GLY A O 1
ATOM 536 N N . GLY A 1 89 ? -49.68745 34.35676 -15.12498 1.000 21.07634 403 GLY A N 1
ATOM 537 C CA . GLY A 1 89 ? -49.93428 35.78479 -15.20697 1.000 22.86157 403 GLY A CA 1
ATOM 538 C C . GLY A 1 89 ? -48.73428 36.64854 -14.91772 1.000 23.28836 403 GLY A C 1
ATOM 539 O O . GLY A 1 89 ? -48.91695 37.81125 -14.54119 1.000 23.23284 403 GLY A O 1
ATOM 540 N N . TYR A 1 90 ? -47.51037 36.15044 -15.10282 1.000 19.01904 404 TYR A N 1
ATOM 541 C CA . TYR A 1 90 ? -46.32724 36.97951 -14.93023 1.000 18.18241 404 TYR A CA 1
ATOM 542 C C . TYR A 1 90 ? -45.61352 37.15036 -16.26179 1.000 22.06339 404 TYR A C 1
ATOM 543 O O . TYR A 1 90 ? -45.43834 36.18112 -17.00911 1.000 31.56909 404 TYR A O 1
ATOM 552 N N . SER A 1 91 ? -45.11659 38.34465 -16.51111 1.000 20.52218 405 SER A N 1
ATOM 553 C CA . SER A 1 91 ? -44.22559 38.58500 -17.64239 1.000 19.93219 405 SER A CA 1
ATOM 554 C C . SER A 1 91 ? -42.79691 38.18584 -17.32164 1.000 22.69625 405 SER A C 1
ATOM 555 O O . SER A 1 91 ? -42.28248 38.49520 -16.24895 1.000 24.03887 405 SER A O 1
ATOM 558 N N . VAL A 1 92 ? -42.15047 37.50121 -18.25601 1.000 20.82439 406 VAL A N 1
ATOM 559 C CA . VAL A 1 92 ? -40.75743 37.09596 -18.03791 1.000 20.36011 406 VAL A CA 1
ATOM 560 C C . VAL A 1 92 ? -39.97429 37.31115 -19.31858 1.000 21.77720 406 VAL A C 1
ATOM 561 O O . VAL A 1 92 ? -40.46236 37.01887 -20.42255 1.000 24.27909 406 VAL A O 1
ATOM 565 N N . VAL A 1 93 ? -38.75059 37.80513 -19.15391 1.000 20.99274 407 VAL A N 1
ATOM 566 C CA . VAL A 1 93 ? -37.74814 37.82844 -20.21293 1.000 21.80474 407 VAL A CA 1
ATOM 567 C C . VAL A 1 93 ? -36.69846 36.77878 -19.86716 1.000 19.70886 407 VAL A C 1
ATOM 568 O O . VAL A 1 93 ? -36.12060 36.81574 -18.77562 1.000 20.45478 407 VAL A O 1
ATOM 572 N N . ASP A 1 94 ? -36.43272 35.86330 -20.79780 1.000 21.93750 408 ASP A N 1
ATOM 573 C CA . ASP A 1 94 ? -35.42806 34.82026 -20.59242 1.000 20.07138 408 ASP A CA 1
ATOM 574 C C . ASP A 1 94 ? -34.03836 35.40297 -20.86529 1.000 20.59586 408 ASP A C 1
ATOM 575 O O . ASP A 1 94 ? -33.73609 35.75996 -22.01121 1.000 22.47898 408 ASP A O 1
ATOM 580 N N . LEU A 1 95 ? -33.18499 35.44270 -19.83838 1.000 18.37047 409 LEU A N 1
ATOM 581 C CA . LEU A 1 95 ? -31.80214 35.91328 -19.96330 1.000 18.02506 409 LEU A CA 1
ATOM 582 C C . LEU A 1 95 ? -30.80294 34.76304 -19.92686 1.000 17.94512 409 LEU A C 1
ATOM 583 O O . LEU A 1 95 ? -29.59167 35.00093 -19.81611 1.000 19.86115 409 LEU A O 1
ATOM 588 N N . SER A 1 96 ? -31.27933 33.51476 -20.03935 1.000 20.02997 410 SER A N 1
ATOM 589 C CA . SER A 1 96 ? -30.40360 32.36344 -19.82797 1.000 21.10925 410 SER A CA 1
ATOM 590 C C . SER A 1 96 ? -29.29043 32.27775 -20.86223 1.000 23.56512 410 SER A C 1
ATOM 591 O O . SER A 1 96 ? -28.22592 31.72319 -20.57281 1.000 25.08180 410 SER A O 1
ATOM 594 N N . ASP A 1 97 ? -29.51677 32.79769 -22.07158 1.000 22.74959 411 ASP A N 1
ATOM 595 C CA . ASP A 1 97 ? -28.49371 32.79234 -23.11840 1.000 24.39148 411 ASP A CA 1
ATOM 596 C C . ASP A 1 97 ? -27.93595 34.18854 -23.39171 1.000 23.63638 411 ASP A C 1
ATOM 597 O O . ASP A 1 97 ? -27.28351 34.39445 -24.41992 1.000 26.76196 411 ASP A O 1
ATOM 602 N N . ASP A 1 98 ? -28.15530 35.13725 -22.48209 1.000 21.28350 412 ASP A N 1
ATOM 603 C CA . ASP A 1 98 ? -27.78287 36.53297 -22.68921 1.000 20.23098 412 ASP A CA 1
ATOM 604 C C . ASP A 1 98 ? -26.37913 36.72250 -22.12749 1.000 22.97729 412 ASP A C 1
ATOM 605 O O . ASP A 1 98 ? -26.17878 36.60627 -20.91613 1.000 22.06819 412 ASP A O 1
ATOM 610 N N . GLU A 1 99 ? -25.39746 36.96528 -23.01650 1.000 22.43055 413 GLU A N 1
ATOM 611 C CA . GLU A 1 99 ? -24.00618 37.07545 -22.57776 1.000 22.56295 413 GLU A CA 1
ATOM 612 C C . GLU A 1 99 ? -23.80162 38.23722 -21.61286 1.000 22.27208 413 GLU A C 1
ATOM 613 O O . GLU A 1 99 ? -22.98274 38.14520 -20.69799 1.000 22.31717 413 GLU A O 1
ATOM 619 N N . MET A 1 100 ? -24.50565 39.34777 -21.80573 1.000 20.34737 414 MET A N 1
ATOM 620 C CA . MET A 1 100 ? -24.32260 40.41386 -20.82573 1.000 19.91178 414 MET A CA 1
ATOM 621 C C . MET A 1 100 ? -24.90058 40.04121 -19.46178 1.000 20.96335 414 MET A C 1
ATOM 622 O O . MET A 1 100 ? -24.33655 40.41994 -18.43300 1.000 20.49117 414 MET A O 1
ATOM 627 N N . ALA A 1 101 ? -26.00636 39.30013 -19.42035 1.000 19.58571 415 ALA A N 1
ATOM 628 C CA . ALA A 1 101 ? -26.48764 38.82377 -18.12926 1.000 18.43934 415 ALA A CA 1
ATOM 629 C C . ALA A 1 101 ? -25.47273 37.89888 -17.46547 1.000 19.14335 415 ALA A C 1
ATOM 630 O O . ALA A 1 101 ? -25.19938 38.02716 -16.26545 1.000 20.09255 415 ALA A O 1
ATOM 632 N N . LYS A 1 102 ? -24.89770 36.96565 -18.23665 1.000 18.91454 416 LYS A N 1
ATOM 633 C CA . LYS A 1 102 ? -23.95018 35.99341 -17.68945 1.000 19.09313 416 LYS A CA 1
ATOM 634 C C . LYS A 1 102 ? -22.65062 36.62898 -17.23377 1.000 21.07227 416 LYS A C 1
ATOM 635 O O . LYS A 1 102 ? -22.05200 36.18389 -16.24679 1.000 22.30838 416 LYS A O 1
ATOM 641 N N . LEU A 1 103 ? -22.15815 37.63035 -17.96890 1.000 20.44403 417 LEU A N 1
ATOM 642 C CA . LEU A 1 103 ? -20.82643 38.16440 -17.68995 1.000 21.32842 417 LEU A CA 1
ATOM 643 C C . LEU A 1 103 ? -20.84181 39.39057 -16.79215 1.000 18.23858 417 LEU A C 1
ATOM 644 O O . LEU A 1 103 ? -19.81450 39.67696 -16.15068 1.000 20.12049 417 LEU A O 1
ATOM 649 N N . HIS A 1 104 ? -21.95716 40.12302 -16.78084 1.000 18.02986 418 HIS A N 1
ATOM 650 C CA . HIS A 1 104 ? -21.98170 41.43305 -16.13968 1.000 18.16858 418 HIS A CA 1
ATOM 651 C C . HIS A 1 104 ? -23.22330 41.66956 -15.29638 1.000 18.22726 418 HIS A C 1
ATOM 652 O O . HIS A 1 104 ? -23.09577 41.92422 -14.09233 1.000 19.14859 418 HIS A O 1
ATOM 659 N N . VAL A 1 105 ? -24.41254 41.64329 -15.92081 1.000 17.86083 419 VAL A N 1
ATOM 660 C CA . VAL A 1 105 ? -25.58555 42.20616 -15.25933 1.000 17.15607 419 VAL A CA 1
ATOM 661 C C . VAL A 1 105 ? -25.98916 41.37801 -14.03406 1.000 17.59243 419 VAL A C 1
ATOM 662 O O . VAL A 1 105 ? -26.51842 41.93604 -13.06613 1.00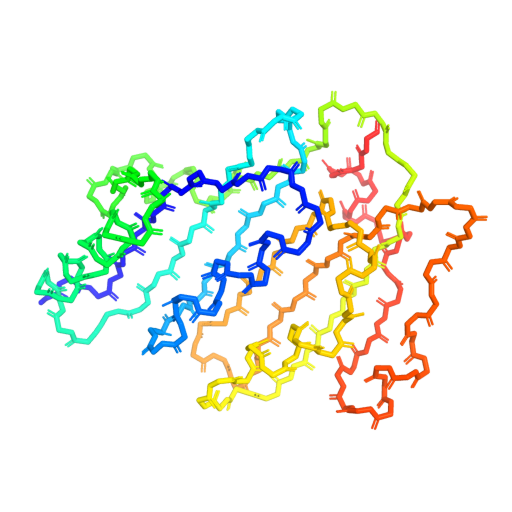0 16.61185 419 VAL A O 1
ATOM 666 N N . ARG A 1 106 ? -25.70169 40.06132 -14.01129 1.000 18.02738 420 ARG A N 1
ATOM 667 C CA . ARG A 1 106 ? -26.04069 39.27180 -12.82382 1.000 18.87893 420 ARG A CA 1
ATOM 668 C C . ARG A 1 106 ? -25.25554 39.70203 -11.58494 1.000 19.44319 420 ARG A C 1
ATOM 669 O O . ARG A 1 106 ? -25.60847 39.27266 -10.47913 1.000 20.44476 420 ARG A O 1
ATOM 677 N N . TYR A 1 107 ? -24.23450 40.55927 -11.72306 1.000 17.57595 421 TYR A N 1
ATOM 678 C CA . TYR A 1 107 ? -23.52154 41.10183 -10.57925 1.000 16.49063 421 TYR A CA 1
ATOM 679 C C . TYR A 1 107 ? -23.90380 42.54174 -10.25193 1.000 18.04177 421 TYR A C 1
ATOM 680 O O . TYR A 1 107 ? -23.26883 43.14107 -9.37386 1.000 19.83711 421 TYR A O 1
ATOM 689 N N . MET A 1 108 ? -24.90228 43.11507 -10.96000 1.000 15.94426 422 MET A N 1
ATOM 690 C CA . MET A 1 108 ? -25.14800 44.55122 -10.94178 1.000 17.06925 422 MET A CA 1
ATOM 691 C C . MET A 1 108 ? -26.59657 44.88146 -10.64675 1.000 16.27383 422 MET A C 1
ATOM 692 O O . MET A 1 108 ? -26.94303 46.06618 -10.57283 1.000 17.51204 422 MET A O 1
ATOM 697 N N . VAL A 1 109 ? -27.46128 43.87153 -10.48499 1.000 15.29759 423 VAL A N 1
ATOM 698 C CA . VAL A 1 109 ? -28.87318 44.14684 -10.25351 1.000 15.26477 423 VAL A CA 1
ATOM 699 C C . VAL A 1 109 ? -29.07268 44.65559 -8.83381 1.000 18.16631 423 VAL A C 1
ATOM 700 O O . VAL A 1 109 ? -28.47685 44.13091 -7.87480 1.000 18.67826 423 VAL A O 1
ATOM 704 N N . GLY A 1 110 ? -29.97577 45.61735 -8.67665 1.000 16.70520 424 GLY A N 1
ATOM 705 C CA . GLY A 1 110 ? -30.44466 45.98389 -7.34463 1.000 18.39557 424 GLY A CA 1
ATOM 706 C C . GLY A 1 110 ? -30.10339 47.42981 -7.06062 1.000 17.46022 424 GLY A C 1
ATOM 707 O O . GLY A 1 110 ? -30.87026 48.33983 -7.38754 1.000 17.31292 424 GLY A O 1
ATOM 708 N N . GLY A 1 111 ? -28.91473 47.65766 -6.47311 1.000 16.38508 425 GLY A N 1
ATOM 709 C CA . GLY A 1 111 ? -28.47630 49.03111 -6.27702 1.000 15.74482 425 GLY A CA 1
ATOM 710 C C . GLY A 1 111 ? -29.33629 49.78259 -5.25731 1.000 17.11083 425 GLY A C 1
ATOM 711 O O . GLY A 1 111 ? -29.87856 49.20969 -4.28979 1.000 17.72839 425 GLY A O 1
ATOM 712 N N . ARG A 1 112 ? -29.41890 51.10433 -5.46844 1.000 16.87142 426 ARG A N 1
ATOM 713 C CA . ARG A 1 112 ? -30.14386 52.03665 -4.61282 1.000 17.61686 426 ARG A CA 1
ATOM 714 C C . ARG A 1 112 ? -31.62619 52.08532 -5.00553 1.000 18.40533 426 ARG A C 1
ATOM 715 O O . ARG A 1 112 ? -31.98227 51.78319 -6.14235 1.000 19.60987 426 ARG A O 1
ATOM 723 N N . PRO A 1 113 ? -32.50509 52.40492 -4.06973 1.000 19.15237 427 PRO A N 1
ATOM 724 C CA . PRO A 1 113 ? -33.92602 52.53120 -4.41949 1.000 19.23519 427 PRO A CA 1
ATOM 725 C C . PRO A 1 113 ? -34.14657 53.78036 -5.26728 1.000 19.20456 427 PRO A C 1
ATOM 726 O O . PRO A 1 113 ? -33.32597 54.71151 -5.30281 1.000 21.58641 427 PRO A O 1
ATOM 730 N N . SER A 1 114 ? -35.31477 53.82604 -5.93478 1.000 20.16599 428 SER A N 1
ATOM 731 C CA . SER A 1 114 ? -35.57855 54.97630 -6.81653 1.000 22.15733 428 SER A CA 1
ATOM 732 C C . SER A 1 114 ? -35.78636 56.30325 -6.08770 1.000 23.49102 428 SER A C 1
ATOM 733 O O . SER A 1 114 ? -35.61496 57.36605 -6.69882 1.000 25.85654 428 SER A O 1
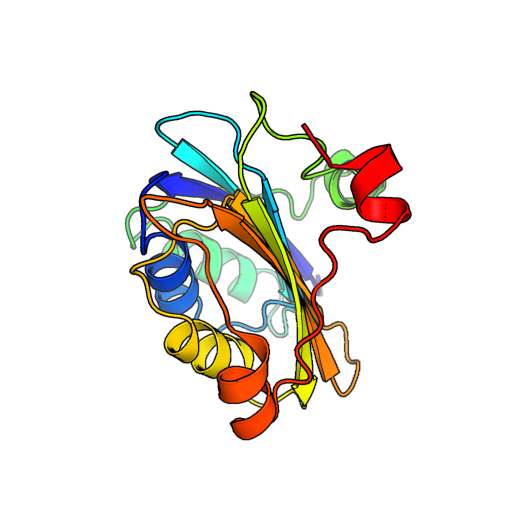ATOM 736 N N . HIS A 1 115 ? -36.15649 56.27749 -4.81876 1.000 24.11374 429 HIS A N 1
ATOM 737 C CA . HIS A 1 115 ? -36.13796 57.47002 -3.98660 1.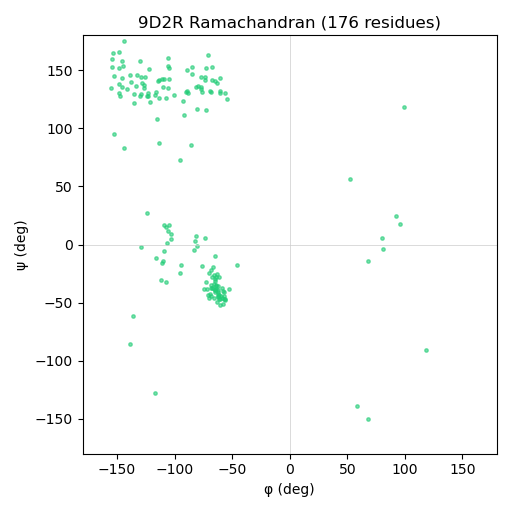000 25.97365 429 HIS A CA 1
ATOM 738 C C . HIS A 1 115 ? -35.83433 57.02400 -2.56506 1.000 23.74648 429 HIS A C 1
ATOM 739 O O . HIS A 1 115 ? -35.88820 55.82495 -2.25634 1.000 22.50333 429 HIS A O 1
ATOM 746 N N . PRO A 1 116 ? -35.48269 57.96302 -1.67398 1.000 28.24623 430 PRO A N 1
ATOM 747 C CA . PRO A 1 116 ? -35.11414 57.55536 -0.30739 1.000 29.32409 430 PRO A CA 1
ATOM 748 C C . PRO A 1 116 ? -36.28096 56.89954 0.42509 1.000 28.78802 430 PRO A C 1
ATOM 749 O O . PRO A 1 116 ? -37.42456 57.33526 0.32306 1.000 30.28619 430 PRO A O 1
ATOM 753 N N . LEU A 1 117 ? -35.97024 55.83426 1.15284 1.000 27.60078 431 LEU A N 1
ATOM 754 C CA . LEU A 1 117 ? -36.95356 55.04815 1.89430 1.000 25.75543 431 LEU A CA 1
ATOM 755 C C . LEU A 1 117 ? -36.58889 55.02093 3.36652 1.000 30.22283 431 LEU A C 1
ATOM 756 O O . LEU A 1 117 ? -35.41735 55.12135 3.74013 1.000 31.01142 431 LEU A O 1
ATOM 761 N N . GLN A 1 118 ? -37.61091 54.90247 4.20289 1.000 26.39089 432 GLN A N 1
ATOM 762 C CA A GLN A 1 118 ? -37.43257 54.55989 5.60591 0.540 25.59422 432 GLN A CA 1
ATOM 763 C CA B GLN A 1 118 ? -37.43185 54.55972 5.60727 0.460 25.81536 432 GLN A CA 1
ATOM 764 C C . GLN A 1 118 ? -37.57611 53.04825 5.70087 1.000 25.98161 432 GLN A C 1
ATOM 765 O O . GLN A 1 118 ? -38.66323 52.52252 5.48694 1.000 25.53585 432 GLN A O 1
ATOM 776 N N . GLU A 1 119 ? -36.47203 52.35103 5.97266 1.000 22.41745 433 GLU A N 1
ATOM 777 C CA . GLU A 1 119 ? -36.48078 50.89421 5.88985 1.000 21.43928 433 GLU A CA 1
ATOM 778 C C . GLU A 1 119 ? -35.51390 50.33495 6.91773 1.000 24.33604 433 GLU A C 1
ATOM 779 O O . GLU A 1 119 ? -34.56575 51.00166 7.33574 1.000 26.48763 433 GLU A O 1
ATOM 785 N N . ARG A 1 120 ? -35.81224 49.12188 7.37179 1.000 23.66363 434 ARG A N 1
ATOM 786 C CA . ARG A 1 120 ? -34.97821 48.39193 8.31166 1.000 23.59901 434 ARG A CA 1
ATOM 787 C C . ARG A 1 120 ? -34.48031 47.14996 7.58103 1.000 23.31340 434 ARG A C 1
ATOM 788 O O . ARG A 1 120 ? -35.27206 46.44329 6.94585 1.000 22.49365 434 ARG A O 1
ATOM 796 N N . LEU A 1 121 ? -33.16923 46.90011 7.65832 1.000 21.90795 435 LEU A N 1
ATOM 797 C CA . LEU A 1 121 ? -32.51660 45.82322 6.91631 1.000 19.82093 435 LEU A CA 1
ATOM 798 C C . LEU A 1 121 ? -32.17717 44.67436 7.85850 1.000 20.17603 435 LEU A C 1
ATOM 799 O O . LEU A 1 121 ? -31.64080 44.90334 8.94688 1.000 22.22393 435 LEU A O 1
ATOM 804 N N . TYR A 1 122 ? -32.47977 43.43886 7.42923 1.000 20.41064 436 TYR A N 1
ATOM 805 C CA . TYR A 1 122 ? -32.14957 42.25324 8.21069 1.000 20.00606 436 TYR A CA 1
ATOM 806 C C . TYR A 1 122 ? -31.48429 41.19889 7.34011 1.000 19.27185 436 TYR A C 1
ATOM 807 O O . TYR A 1 122 ? -31.85263 41.00673 6.17156 1.000 19.68439 436 TYR A O 1
ATOM 816 N N . SER A 1 123 ? -30.54883 40.46423 7.94606 1.000 19.85515 437 SER A N 1
ATOM 817 C CA . SER A 1 123 ? -30.03877 39.24883 7.32563 1.000 22.97934 437 SER A CA 1
ATOM 818 C C . SER A 1 123 ? -30.59500 38.02516 8.03675 1.000 21.93577 437 SER A C 1
ATOM 819 O O . SER A 1 123 ? -30.93757 38.07897 9.22124 1.000 22.80839 437 SER A O 1
ATOM 822 N N . PHE A 1 124 ? -30.67302 36.91940 7.29316 1.000 20.68842 438 PHE A N 1
ATOM 823 C CA . PHE A 1 124 ? -31.18362 35.65478 7.82968 1.000 21.52711 438 PHE A CA 1
ATOM 824 C C . PHE A 1 124 ? -30.41966 34.52198 7.16396 1.000 21.60861 438 PHE A C 1
ATOM 825 O O . PHE A 1 124 ? -29.91362 34.68100 6.04441 1.000 21.90836 438 PHE A O 1
ATOM 833 N N . GLU A 1 125 ? -30.40380 33.34782 7.81845 1.000 23.63821 439 GLU A N 1
ATOM 834 C CA . GLU A 1 125 ? -29.84219 32.13835 7.21817 1.000 26.43879 439 GLU A CA 1
ATOM 835 C C . GLU A 1 125 ? -30.65004 30.93710 7.67410 1.000 29.03999 439 GLU A C 1
ATOM 836 O O . GLU A 1 125 ? -31.19376 30.93770 8.77905 1.000 29.57925 439 GLU A O 1
ATOM 842 N N . PHE A 1 126 ? -30.65551 29.88563 6.85459 1.000 25.72794 440 PHE A N 1
ATOM 843 C CA . PHE A 1 126 ? -31.30664 28.64647 7.26930 1.000 26.95431 440 PHE A CA 1
ATOM 844 C C . PHE A 1 126 ? -30.68051 27.47277 6.53046 1.000 24.65350 440 PHE A C 1
ATOM 845 O O . PHE A 1 126 ? -30.22729 27.63350 5.39200 1.000 26.44885 440 PHE A O 1
ATOM 853 N N . PRO A 1 127 ? -30.71630 26.28367 7.11514 1.000 29.72500 441 PRO A N 1
ATOM 854 C CA . PRO A 1 127 ? -30.25209 25.10513 6.37263 1.000 30.54551 441 PRO A CA 1
ATOM 855 C C . PRO A 1 127 ? -31.17306 24.86472 5.19037 1.000 30.51130 441 PRO A C 1
ATOM 856 O O . PRO A 1 127 ? -32.39622 25.04954 5.28278 1.000 31.90958 441 PRO A O 1
ATOM 860 N N . GLU A 1 128 ? -30.59041 24.47429 4.06168 1.000 29.88016 442 GLU A N 1
ATOM 861 C CA . GLU A 1 128 ? -31.41712 24.20482 2.88838 1.000 26.09209 442 GLU A CA 1
ATOM 862 C C . GLU A 1 128 ? -32.07354 22.82779 2.98168 1.000 32.00395 442 GLU A C 1
ATOM 863 O O . GLU A 1 128 ? -31.46297 21.84202 3.40602 1.000 34.66057 442 GLU A O 1
ATOM 869 N N . SER A 1 129 ? -33.34603 22.79441 2.61971 1.000 32.62776 443 SER A N 1
ATOM 870 C CA . SER A 1 129 ? -34.12589 21.58333 2.42294 1.000 33.58988 443 SER A CA 1
ATOM 871 C C . SER A 1 129 ? -35.20989 21.96471 1.43233 1.000 39.67705 443 SER A C 1
ATOM 872 O O . SER A 1 129 ? -35.39190 23.15278 1.13585 1.000 32.60573 443 SER A O 1
ATOM 875 N N . PRO A 1 130 ? -35.88591 20.99111 0.83955 1.000 39.56773 444 PRO A N 1
ATOM 876 C CA . PRO A 1 130 ? -36.97990 21.33902 -0.06985 1.000 38.00456 444 PRO A CA 1
ATOM 877 C C . PRO A 1 130 ? -37.98033 22.24713 0.62445 1.000 28.56156 444 PRO A C 1
ATOM 878 O O . PRO A 1 130 ? -38.51345 21.89441 1.68803 1.000 34.57316 444 PRO A O 1
ATOM 882 N N . GLY A 1 131 ? -38.23701 23.40358 -0.00446 1.000 31.60948 445 GLY A N 1
ATOM 883 C CA . GLY A 1 131 ? -39.20144 24.38350 0.46461 1.000 33.57460 445 GLY A CA 1
ATOM 884 C C . GLY A 1 131 ? -38.70551 25.28096 1.57703 1.000 28.17047 445 GLY A C 1
ATOM 885 O O . GLY A 1 131 ? -39.49983 26.05903 2.12679 1.000 25.90644 445 GLY A O 1
ATOM 886 N N . ALA A 1 132 ? -37.42773 25.18221 1.94495 1.000 27.22628 446 ALA A N 1
ATOM 887 C CA . ALA A 1 132 ? -36.92268 25.96696 3.07572 1.000 26.70347 446 ALA A CA 1
ATOM 888 C C . ALA A 1 132 ? -37.15148 27.47652 2.89145 1.000 24.36806 446 ALA A C 1
ATOM 889 O O . ALA A 1 132 ? -37.58302 28.15612 3.82799 1.000 23.11518 446 ALA A O 1
ATOM 891 N N . LEU A 1 133 ? -36.82963 28.03881 1.71915 1.000 21.29608 447 LEU A N 1
ATOM 892 C CA . LEU A 1 133 ? -36.99620 29.48292 1.55819 1.000 21.69938 447 LEU A CA 1
ATOM 893 C C . LEU A 1 133 ? -38.46532 29.86688 1.63616 1.000 20.54174 447 LEU A C 1
ATOM 894 O O . LEU A 1 133 ? -38.82430 30.86763 2.27628 1.000 20.35443 447 LEU A O 1
ATOM 899 N N . LEU A 1 134 ? -39.34984 29.04623 1.06165 1.000 21.25435 448 LEU A N 1
ATOM 900 C CA . LEU A 1 134 ? -40.76201 29.39366 1.12506 1.000 21.63041 448 LEU A CA 1
ATOM 901 C C . LEU A 1 134 ? -41.29680 29.28128 2.55176 1.000 21.90200 448 LEU A C 1
ATOM 902 O O . LEU A 1 134 ? -42.13044 30.09230 2.96299 1.000 20.93888 448 LEU A O 1
ATOM 907 N N . ARG A 1 135 ? -40.85613 28.27954 3.33382 1.000 20.55245 449 ARG A N 1
ATOM 908 C CA . ARG A 1 135 ? -41.31238 28.24446 4.72238 1.000 21.04634 449 ARG A CA 1
ATOM 909 C C . ARG A 1 135 ? -40.84449 29.50024 5.46153 1.000 21.21404 449 ARG A C 1
ATOM 910 O O . ARG A 1 135 ? -41.59221 30.05729 6.29104 1.000 24.00672 449 ARG A O 1
ATOM 918 N N . PHE A 1 136 ? -39.61364 29.93940 5.18364 1.000 20.53355 450 PHE A N 1
ATOM 919 C CA . PHE A 1 136 ? -39.10173 31.16463 5.78401 1.000 19.96730 450 PHE A CA 1
ATOM 920 C C . PHE A 1 136 ? -39.94956 32.36691 5.38397 1.000 19.36529 450 PHE A C 1
ATOM 921 O O . PHE A 1 136 ? -40.35882 33.15279 6.24482 1.000 22.22176 450 PHE A O 1
ATOM 929 N N . LEU A 1 137 ? -40.26328 32.50241 4.08422 1.000 19.04039 451 LEU A N 1
ATOM 930 C CA . LEU A 1 137 ? -41.00043 33.69040 3.64734 1.000 19.94421 451 LEU A CA 1
ATOM 931 C C . LEU A 1 137 ? -42.38486 33.74336 4.26793 1.000 23.79124 451 LEU A C 1
ATOM 932 O O . LEU A 1 137 ? -42.88954 34.83283 4.58154 1.000 24.34934 451 LEU A O 1
ATOM 937 N N . ASN A 1 138 ? -43.02503 32.58450 4.46645 1.000 21.63705 452 ASN A N 1
ATOM 938 C CA . ASN A 1 138 ? -44.33597 32.58764 5.08957 1.000 23.03593 452 ASN A CA 1
ATOM 939 C C . ASN A 1 138 ? -44.28218 33.11438 6.51607 1.000 26.30299 452 ASN A C 1
ATOM 940 O O . ASN A 1 138 ? -45.28555 33.62983 7.00689 1.000 28.01909 452 ASN A O 1
ATOM 945 N N . THR A 1 139 ? -43.13432 33.01191 7.19247 1.000 25.25471 453 THR A N 1
ATOM 946 C CA . THR A 1 139 ? -43.07345 33.50235 8.57227 1.000 27.13941 453 THR A CA 1
ATOM 947 C C . THR A 1 139 ? -42.99943 35.01674 8.67074 1.000 29.46051 453 THR A C 1
ATOM 948 O O . THR A 1 139 ? -43.30420 35.55467 9.74352 1.000 30.29127 453 THR A O 1
ATOM 952 N N . LEU A 1 140 ? -42.61813 35.71659 7.59267 1.000 29.15353 454 LEU A N 1
ATOM 953 C CA . LEU A 1 140 ? -42.35184 37.15284 7.69304 1.000 29.25533 454 LEU A CA 1
ATOM 954 C C . LEU A 1 140 ? -43.61897 37.95491 7.91094 1.000 34.64420 454 LEU A C 1
ATOM 955 O O . LEU A 1 140 ? -43.65194 38.85664 8.75616 1.000 41.54736 454 LEU A O 1
ATOM 960 N N . GLY A 1 141 ? -44.65513 37.65990 7.15352 1.000 38.87746 455 GLY A N 1
ATOM 961 C CA . GLY A 1 141 ? -45.89096 38.39928 7.29413 1.000 47.61797 455 GLY A CA 1
ATOM 962 C C . GLY A 1 141 ? -46.03097 39.47388 6.23842 1.000 45.81663 455 GLY A C 1
ATOM 963 O O . GLY A 1 141 ? -45.20332 40.41199 6.16137 1.000 43.99745 455 GLY A O 1
ATOM 964 N N . THR A 1 142 ? -47.08910 39.34847 5.41469 1.000 29.05543 456 THR A N 1
ATOM 965 C CA . THR A 1 142 ? -47.25152 40.31032 4.32634 1.000 27.09075 456 THR A CA 1
ATOM 966 C C . THR A 1 142 ? -47.70915 41.67000 4.80910 1.000 26.88083 456 THR A C 1
ATOM 967 O O . THR A 1 142 ? -47.98927 42.54321 3.98695 1.000 30.24663 456 THR A O 1
ATOM 971 N N . TYR A 1 143 ? -47.80065 41.89573 6.11854 1.000 26.13142 457 TYR A N 1
ATOM 972 C CA . TYR A 1 143 ? -48.05840 43.24141 6.61193 1.000 25.75204 457 TYR A CA 1
ATOM 973 C C . TYR A 1 143 ? -46.96678 44.20329 6.14626 1.000 25.53168 457 TYR A C 1
ATOM 974 O O . TYR A 1 143 ? -47.24399 45.37632 5.85587 1.000 24.27361 457 TYR A O 1
ATOM 983 N N . TRP A 1 144 ? -45.72065 43.74061 6.11272 1.000 23.82980 458 TRP A N 1
ATOM 984 C CA . TRP A 1 144 ? -44.57387 44.58957 5.77932 1.000 22.69317 458 TRP A CA 1
ATOM 985 C C . TRP A 1 144 ? -44.29475 44.60802 4.27863 1.000 22.71846 458 TRP A C 1
ATOM 986 O O . TRP A 1 144 ? -44.16630 43.55155 3.66124 1.000 24.12917 458 TRP A O 1
ATOM 997 N N . ASN A 1 145 ? -44.11267 45.81698 3.71112 1.000 20.07714 459 ASN A N 1
ATOM 998 C CA . ASN A 1 145 ? -43.62547 45.92004 2.35161 1.000 18.86994 459 ASN A CA 1
ATOM 999 C C . ASN A 1 145 ? -42.12000 45.65489 2.28720 1.000 20.45752 459 ASN A C 1
ATOM 1000 O O . ASN A 1 145 ? -41.35272 46.23317 3.06420 1.000 22.57509 459 ASN A O 1
ATOM 1005 N N . ILE A 1 146 ? -41.70502 44.82178 1.32811 1.000 17.29768 460 ILE A N 1
ATOM 1006 C CA . ILE A 1 146 ? -40.29535 44.50675 1.10776 1.000 18.01353 460 ILE A CA 1
ATOM 1007 C C . ILE A 1 146 ? -39.73871 45.46949 0.06986 1.000 18.05884 460 ILE A C 1
ATOM 1008 O O . ILE A 1 146 ? -40.29679 45.59294 -1.02606 1.000 19.82837 460 ILE A O 1
ATOM 1013 N N . SER A 1 147 ? -38.67499 46.19843 0.43051 1.000 17.31251 461 SER A N 1
ATOM 1014 C CA . SER A 1 147 ? -38.07159 47.18220 -0.46629 1.000 17.55099 461 SER A CA 1
ATOM 1015 C C . SER A 1 147 ? -36.70273 46.75878 -0.99430 1.000 18.82596 461 SER A C 1
ATOM 1016 O O . SER A 1 147 ? -36.14463 47.45369 -1.86217 1.000 17.98190 461 SER A O 1
ATOM 1019 N N . LEU A 1 148 ? -36.16299 45.64127 -0.52554 1.000 18.12419 462 LEU A N 1
ATOM 1020 C CA . LEU A 1 148 ? -34.88281 45.09695 -0.98584 1.000 16.20161 462 LEU A CA 1
ATOM 1021 C C . LEU A 1 148 ? -34.96904 43.62142 -0.69796 1.000 16.07352 462 LEU A C 1
ATOM 1022 O O . LEU A 1 148 ? -35.40710 43.24646 0.40107 1.000 17.66987 462 LEU A O 1
ATOM 1027 N N . PHE A 1 149 ? -34.57487 42.78927 -1.65610 1.000 16.15305 463 PHE A N 1
ATOM 1028 C CA . PHE A 1 149 ? -34.52429 41.36057 -1.32334 1.000 15.77354 463 PHE A CA 1
ATOM 1029 C C . PHE A 1 149 ? -33.38902 40.69682 -2.09318 1.000 18.81891 463 PHE A C 1
ATOM 1030 O O . PHE A 1 149 ? -33.33080 40.80869 -3.32115 1.000 18.73905 463 PHE A O 1
ATOM 1038 N N . HIS A 1 150 ? -32.52226 39.97607 -1.37820 1.000 16.41606 464 HIS A N 1
ATOM 1039 C CA . HIS A 1 150 ? -31.49915 39.17832 -2.03935 1.000 17.39684 464 HIS A CA 1
ATOM 1040 C C . HIS A 1 150 ? -31.43557 37.81709 -1.39473 1.000 18.96866 464 HIS A C 1
ATOM 1041 O O . HIS A 1 150 ? -31.35727 37.71744 -0.17227 1.000 19.36272 464 HIS A O 1
ATOM 1048 N N . TYR A 1 151 ? -31.47904 36.76667 -2.21591 1.000 16.58234 465 TYR A N 1
ATOM 1049 C CA . TYR A 1 151 ? -31.29777 35.41070 -1.72117 1.000 18.27610 465 TYR A CA 1
ATOM 1050 C C . TYR A 1 151 ? -30.22952 34.75334 -2.56138 1.000 17.35646 465 TYR A C 1
ATOM 1051 O O . TYR A 1 151 ? -30.19842 34.95701 -3.78434 1.000 19.67903 465 TYR A O 1
ATOM 1060 N N . ARG A 1 152 ? -29.34943 33.99842 -1.90373 1.000 18.46735 466 ARG A N 1
ATOM 1061 C CA . ARG A 1 152 ? -28.39229 33.17333 -2.63440 1.000 18.95554 466 ARG A CA 1
ATOM 1062 C C . ARG A 1 152 ? -28.22534 31.84634 -1.92355 1.000 18.57331 466 ARG A C 1
ATOM 1063 O O . ARG A 1 152 ? -28.01275 31.81208 -0.70411 1.000 22.95889 466 ARG A O 1
ATOM 1071 N N . SER A 1 153 ? -28.26276 30.77147 -2.69764 1.000 29.03817 467 SER A N 1
ATOM 1072 C CA . SER A 1 153 ? -28.03967 29.43347 -2.16985 1.000 31.77412 467 SER A CA 1
ATOM 1073 C C . SER A 1 153 ? -27.48595 28.62178 -3.32913 1.000 41.09964 467 SER A C 1
ATOM 1074 O O . SER A 1 153 ? -28.25350 28.07018 -4.11748 1.000 51.19198 467 SER A O 1
ATOM 1077 N N . HIS A 1 154 ? -26.16855 28.53075 -3.41127 1.000 50.60062 468 HIS A N 1
ATOM 1078 C CA . HIS A 1 154 ? -25.50180 27.73917 -4.45975 1.000 61.99879 468 HIS A CA 1
ATOM 1079 C C . HIS A 1 154 ? -24.78778 26.54948 -3.82453 1.000 71.67270 468 HIS A C 1
ATOM 1080 O O . HIS A 1 154 ? -23.60066 26.62567 -3.50640 1.000 75.87686 468 HIS A O 1
ATOM 1087 N N . GLY A 1 155 ? -25.51295 25.44303 -3.65087 1.000 75.23005 469 GLY A N 1
ATOM 1088 C CA . GLY A 1 155 ? -24.93185 24.21826 -3.12773 1.000 74.41480 469 GLY A CA 1
ATOM 1089 C C . GLY A 1 155 ? -24.50258 24.29144 -1.67313 1.000 76.06386 469 GLY A C 1
ATOM 1090 O O . GLY A 1 155 ? -24.24122 23.25369 -1.04921 1.000 72.33167 469 GLY A O 1
ATOM 1091 N N . THR A 1 156 ? -24.42739 25.51457 -1.12857 1.000 70.57925 470 THR A N 1
ATOM 1092 C CA . THR A 1 156 ? -24.03997 25.71799 0.26529 1.000 68.29501 470 THR A CA 1
ATOM 1093 C C . THR A 1 156 ? -25.11570 25.18476 1.19470 1.000 68.17832 470 THR A C 1
ATOM 1094 O O . THR A 1 156 ? -26.29199 25.54918 1.06888 1.000 67.90666 470 THR A O 1
ATOM 1098 N N . ASP A 1 157 ? -24.70025 24.38703 2.17875 1.000 62.71508 471 ASP A N 1
ATOM 1099 C CA . ASP A 1 157 ? -25.63765 23.82522 3.14444 1.000 63.32655 471 ASP A CA 1
ATOM 1100 C C . ASP A 1 157 ? -26.65184 24.84001 3.69338 1.000 60.23685 471 ASP A C 1
ATOM 1101 O O . ASP A 1 157 ? -27.67667 24.39970 4.24092 1.000 50.95973 471 ASP A O 1
ATOM 1103 N N . TYR A 1 158 ? -26.40860 26.17165 3.55621 1.000 40.31233 472 TYR A N 1
ATOM 1104 C CA . TYR A 1 158 ? -27.30228 27.20096 4.10757 1.000 37.45712 472 TYR A CA 1
ATOM 1105 C C . TYR A 1 158 ? -27.72798 28.21460 3.05669 1.000 38.78320 472 TYR A C 1
ATOM 1106 O O . TYR A 1 158 ? -26.90031 28.74421 2.31179 1.000 38.94921 472 TYR A O 1
ATOM 1115 N N . GLY A 1 159 ? -29.01496 28.52471 3.03623 1.000 30.02920 473 GLY A N 1
ATOM 1116 C CA . GLY A 1 159 ? -29.48798 29.62959 2.23159 1.000 27.53431 473 GLY A CA 1
ATOM 1117 C C . GLY A 1 159 ? -29.33723 30.92930 2.98911 1.000 27.15934 473 GLY A C 1
ATOM 1118 O O . GLY A 1 159 ? -29.46835 30.96794 4.21191 1.000 25.70856 473 GLY A O 1
ATOM 1119 N N . ARG A 1 160 ? -29.05390 32.00843 2.24782 1.000 23.48984 474 ARG A N 1
ATOM 1120 C CA . ARG A 1 160 ? -28.77084 33.32254 2.82778 1.000 21.55835 474 ARG A CA 1
ATOM 1121 C C . ARG A 1 160 ? -29.72862 34.35629 2.26404 1.000 19.62831 474 ARG A C 1
ATOM 1122 O O . ARG A 1 160 ? -29.88014 34.45911 1.04104 1.000 20.69945 474 ARG A O 1
ATOM 1130 N N . VAL A 1 161 ? -30.35587 35.13652 3.14908 1.000 19.98348 475 VAL A N 1
ATOM 1131 C CA . VAL A 1 161 ? -31.30232 36.18030 2.74670 1.000 18.11627 475 VAL A CA 1
ATOM 1132 C C . VAL A 1 161 ? -30.90276 37.51770 3.35829 1.000 21.67779 475 VAL A C 1
ATOM 1133 O O . VAL A 1 161 ? -30.55477 37.59202 4.54214 1.000 19.96901 475 VAL A O 1
ATOM 1137 N N . LEU A 1 162 ? -30.97931 38.58637 2.55539 1.000 17.83844 476 LEU A N 1
ATOM 1138 C CA . LEU A 1 162 ? -30.87705 39.95757 3.03729 1.000 17.98123 476 LEU A CA 1
ATOM 1139 C C . LEU A 1 162 ? -32.13909 40.67036 2.56379 1.000 20.17011 476 LEU A C 1
ATOM 1140 O O . LEU A 1 162 ? -32.48725 40.58353 1.38522 1.000 20.33788 476 LEU A O 1
ATOM 1145 N N . ALA A 1 163 ? -32.86994 41.32267 3.46862 1.000 19.34396 477 ALA A N 1
ATOM 1146 C CA . ALA A 1 163 ? -34.14771 41.91298 3.05486 1.000 19.22100 477 ALA A CA 1
ATOM 1147 C C . ALA A 1 163 ? -34.36244 43.20281 3.83413 1.000 20.93931 477 ALA A C 1
ATOM 1148 O O . ALA A 1 163 ? -33.99435 43.28834 5.01799 1.000 21.34379 477 ALA A O 1
ATOM 1150 N N . ALA A 1 164 ? -34.94185 44.20181 3.16892 1.000 20.32462 478 ALA A N 1
ATOM 1151 C CA . ALA A 1 164 ? -35.30673 45.46479 3.82552 1.000 20.68761 478 ALA A CA 1
ATOM 1152 C C . ALA A 1 164 ? -36.82317 45.54518 3.87741 1.000 20.33784 478 ALA A C 1
ATOM 1153 O O . ALA A 1 164 ? -37.50079 45.14250 2.92292 1.000 20.42349 478 ALA A O 1
ATOM 1155 N N . PHE A 1 165 ? -37.34191 46.08481 4.98319 1.000 18.11540 479 PHE A N 1
ATOM 1156 C CA . PHE A 1 165 ? -38.77365 46.17810 5.23580 1.000 19.27631 479 PHE A CA 1
ATOM 1157 C C . PHE A 1 165 ? -39.08186 47.64620 5.46954 1.000 24.31713 479 PHE A C 1
ATOM 1158 O O . PHE A 1 165 ? -38.45066 48.28753 6.31649 1.000 24.47691 479 PHE A O 1
ATOM 1166 N N . GLU A 1 166 ? -40.05783 48.16974 4.73429 1.000 20.46179 480 GLU A N 1
ATOM 1167 C CA . GLU A 1 166 ? -40.36393 49.59496 4.80186 1.000 22.66726 480 GLU A CA 1
ATOM 1168 C C . GLU A 1 166 ? -41.16223 49.94955 6.06346 1.000 26.71951 480 GLU A C 1
ATOM 1169 O O . GLU A 1 166 ? -42.12318 49.26159 6.43393 1.000 28.37472 480 GLU A O 1
ATOM 1175 N N . LEU A 1 167 ? -40.77191 51.03749 6.72322 1.000 32.86932 481 LEU A N 1
ATOM 1176 C CA . LEU A 1 167 ? -41.46486 51.47361 7.92480 1.000 34.09130 481 LEU A CA 1
ATOM 1177 C C . LEU A 1 167 ? -42.81323 52.08066 7.55151 1.000 37.36760 481 LEU A C 1
ATOM 1178 O O . LEU A 1 167 ? -42.95036 52.70372 6.49319 1.000 37.02528 481 LEU A O 1
ATOM 1183 N N . GLY A 1 168 ? -43.81060 51.85182 8.39785 1.000 36.63328 482 GLY A N 1
ATOM 1184 C CA . GLY A 1 168 ? -45.10014 52.50938 8.30411 1.000 42.77104 482 GLY A CA 1
ATOM 1185 C C . GLY A 1 168 ? -45.33561 53.34312 9.54124 1.000 45.88250 482 GLY A C 1
ATOM 1186 O O . GLY A 1 168 ? -44.46543 54.14078 9.91040 1.000 44.63695 482 GLY A O 1
ATOM 1187 N N . ASP A 1 169 ? -46.48431 53.16423 10.20976 1.000 45.11107 483 ASP A N 1
ATOM 1188 C CA . ASP A 1 169 ? -46.69457 53.85198 11.47624 1.000 50.10035 483 ASP A CA 1
ATOM 1189 C C . ASP A 1 169 ? -45.74977 53.35142 12.55551 1.000 46.89871 483 ASP A C 1
ATOM 1190 O O . ASP A 1 169 ? -45.54945 54.04351 13.55431 1.000 51.59090 483 ASP A O 1
ATOM 1195 N N . HIS A 1 170 ? -45.16754 52.16437 12.39682 1.000 40.97900 484 HIS A N 1
ATOM 1196 C CA . HIS A 1 170 ? -44.18123 51.70163 13.36376 1.000 40.88306 484 HIS A CA 1
ATOM 1197 C C . HIS A 1 170 ? -43.10474 50.93006 12.61752 1.000 38.87798 484 HIS A C 1
ATOM 1198 O O . HIS A 1 170 ? -43.18099 50.72511 11.40666 1.000 36.65941 484 HIS A O 1
ATOM 1205 N N . GLU A 1 171 ? -42.10113 50.53013 13.33915 1.000 40.31996 485 GLU A N 1
ATOM 1206 C CA . GLU A 1 171 ? -41.01583 49.86774 12.66915 1.000 39.12095 485 GLU A CA 1
ATOM 1207 C C . GLU A 1 171 ? -41.06061 48.36851 12.94405 1.000 37.36046 485 GLU A C 1
ATOM 1208 O O . GLU A 1 171 ? -41.57665 47.93599 13.98487 1.000 38.88573 485 GLU A O 1
ATOM 1214 N N . PRO A 1 172 ? -40.55457 47.55489 12.01702 1.000 37.35603 486 PRO A N 1
ATOM 1215 C CA . PRO A 1 172 ? -40.51668 46.11073 12.26015 1.000 34.34826 486 PRO A CA 1
ATOM 1216 C C . PRO A 1 172 ? -39.53934 45.80129 13.37539 1.000 39.03622 486 PRO A C 1
ATOM 1217 O O . PRO A 1 172 ? -38.57597 46.53784 13.61064 1.000 39.05457 486 PRO A O 1
ATOM 1221 N N . ASP A 1 173 ? -39.79774 44.69643 14.07237 1.000 37.98209 487 ASP A N 1
ATOM 1222 C CA . ASP A 1 173 ? -38.92217 44.24306 15.15351 1.000 39.88933 487 ASP A CA 1
ATOM 1223 C C . ASP A 1 173 ? -38.90995 42.71127 15.10274 1.000 41.31379 487 ASP A C 1
ATOM 1224 O O . ASP A 1 173 ? -39.62730 42.03806 15.84113 1.000 43.86511 487 ASP A O 1
ATOM 1229 N N . PHE A 1 174 ? -38.06511 42.15893 14.23032 1.000 37.24860 488 PHE A N 1
ATOM 1230 C CA . PHE A 1 174 ? -38.13450 40.74497 13.87294 1.000 41.81203 488 PHE A CA 1
ATOM 1231 C C . PHE A 1 174 ? -37.20866 39.83965 14.67539 1.000 45.20750 488 PHE A C 1
ATOM 1232 O O . PHE A 1 174 ? -37.41668 38.61994 14.67063 1.000 41.15349 488 PHE A O 1
ATOM 1240 N N . GLU A 1 175 ? -36.18844 40.38608 15.33744 1.000 40.16295 489 GLU A N 1
ATOM 1241 C CA . GLU A 1 175 ? -35.06045 39.55219 15.74756 1.000 41.70095 489 GLU A CA 1
ATOM 1242 C C . GLU A 1 175 ? -35.49181 38.43031 16.68237 1.000 44.83613 489 GLU A C 1
ATOM 1243 O O . GLU A 1 175 ? -35.16708 37.26177 16.45623 1.000 47.05016 489 GLU A O 1
ATOM 1249 N N . THR A 1 176 ? -36.20881 38.76473 17.74548 1.000 46.96882 490 THR A N 1
ATOM 1250 C CA . THR A 1 176 ? -36.50665 37.75549 18.75548 1.000 50.28057 490 THR A CA 1
ATOM 1251 C C . THR A 1 176 ? -37.35239 36.63390 18.16315 1.000 48.46484 490 THR A C 1
ATOM 1252 O O . THR A 1 176 ? -37.01851 35.45173 18.30352 1.000 52.70046 490 THR A O 1
ATOM 1256 N N . ARG A 1 177 ? -38.43923 36.99168 17.47423 1.000 45.98924 491 ARG A N 1
ATOM 1257 C CA . ARG A 1 177 ? -39.32865 35.98659 16.89332 1.000 51.36749 491 ARG A CA 1
ATOM 1258 C C . ARG A 1 177 ? -38.59591 35.11725 15.87461 1.000 44.97891 491 ARG A C 1
ATOM 1259 O O . ARG A 1 177 ? -38.69202 33.88471 15.90677 1.000 45.11546 491 ARG A O 1
ATOM 1267 N N . LEU A 1 178 ? -37.84237 35.74478 14.96995 1.000 39.27529 492 LEU A N 1
ATOM 1268 C CA . LEU A 1 178 ? -37.18740 34.98751 13.90238 1.000 36.87872 492 LEU A CA 1
ATOM 1269 C C . LEU A 1 178 ? -36.01528 34.17340 14.43163 1.000 38.78304 492 LEU A C 1
ATOM 1270 O O . LEU A 1 178 ? -35.70055 33.11718 13.87921 1.000 37.96325 492 LEU A O 1
ATOM 1275 N N . ASN A 1 179 ? -35.32512 34.66535 15.45940 1.000 41.52456 493 ASN A N 1
ATOM 1276 C CA . ASN A 1 179 ? -34.28968 33.85703 16.08961 1.000 44.06039 493 ASN A CA 1
ATOM 1277 C C . ASN A 1 179 ? -34.88578 32.64039 16.78690 1.000 48.90074 493 ASN A C 1
ATOM 1278 O O . ASN A 1 179 ? -34.27801 31.56321 16.78845 1.000 50.56691 493 ASN A O 1
ATOM 1283 N N . GLU A 1 180 ? -36.06121 32.80269 17.40181 1.000 49.16979 494 GLU A N 1
ATOM 1284 C CA . GLU A 1 180 ? -36.74714 31.67379 18.02416 1.000 52.35672 494 GLU A CA 1
ATOM 1285 C C . GLU A 1 180 ? -37.00325 30.55733 17.02115 1.000 53.21869 494 GLU A C 1
ATOM 1286 O O . GLU A 1 180 ? -36.85683 29.37055 17.34020 1.000 57.49526 494 GLU A O 1
ATOM 1292 N N . LEU A 1 181 ? -37.39175 30.92090 15.81060 1.000 41.73975 495 LEU A N 1
ATOM 1293 C CA . LEU A 1 181 ? -37.70473 29.99252 14.73490 1.000 38.96582 495 LEU A CA 1
ATOM 1294 C C . LEU A 1 181 ? -36.47079 29.45097 14.01132 1.000 43.97936 495 LEU A C 1
ATOM 1295 O O . LEU A 1 181 ? -36.62766 28.65935 13.07543 1.000 50.48045 495 LEU A O 1
ATOM 1300 N N . GLY A 1 182 ? -35.26622 29.87026 14.38446 1.000 44.91150 496 GLY A N 1
ATOM 1301 C CA . GLY A 1 182 ? -34.05144 29.27380 13.87270 1.000 38.23794 496 GLY A CA 1
ATOM 1302 C C . GLY A 1 182 ? -33.42825 29.98840 12.69167 1.000 37.86388 496 GLY A C 1
ATOM 1303 O O . GLY A 1 182 ? -32.59224 29.39444 12.00412 1.000 37.36758 496 GLY A O 1
ATOM 1304 N N . TYR A 1 183 ? -33.78867 31.24028 12.44095 1.000 31.16395 497 TYR A N 1
ATOM 1305 C CA . TYR A 1 183 ? -33.41182 31.87933 11.19323 1.000 31.16743 497 TYR A CA 1
ATOM 1306 C C . TYR A 1 183 ? -32.24843 32.86958 11.31157 1.000 3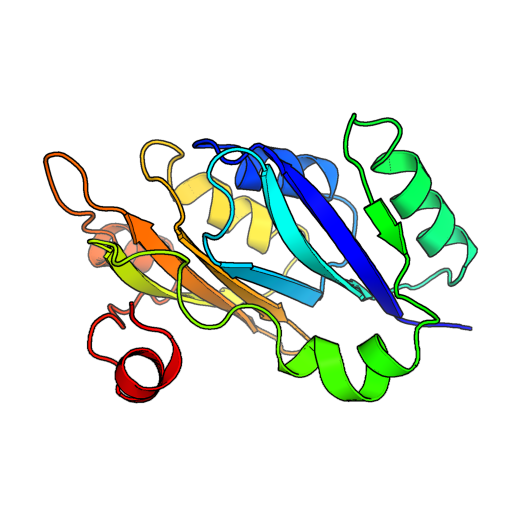4.76728 497 TYR A C 1
ATOM 1307 O O . TYR A 1 183 ? -31.94753 33.58076 10.33089 1.000 30.58777 497 TYR A O 1
ATOM 1316 N N . ASP A 1 184 ? -31.57911 32.92699 12.46615 1.000 34.12606 498 ASP A N 1
ATOM 1317 C CA . ASP A 1 184 ? -30.29065 33.61648 12.59089 1.000 36.75713 498 ASP A CA 1
ATOM 1318 C C . ASP A 1 184 ? -30.37930 35.05323 12.06236 1.00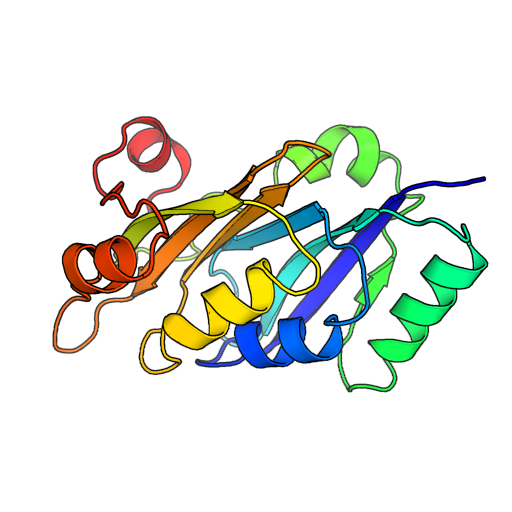0 35.62373 498 ASP A C 1
ATOM 1319 O O . ASP A 1 184 ? -29.64952 35.47284 11.15441 1.000 35.24749 498 ASP A O 1
ATOM 1324 N N . CYS A 1 185 ? -31.32415 35.79454 12.63926 1.000 31.51691 499 CYS A N 1
ATOM 1325 C CA . CYS A 1 185 ? -31.70789 37.11687 12.16790 1.000 26.97753 499 CYS A CA 1
ATOM 1326 C C . CYS A 1 185 ? -30.83886 38.18338 12.82400 1.000 26.39392 499 CYS A C 1
ATOM 1327 O O . CYS A 1 185 ? -30.65897 38.17421 14.04790 1.000 30.53027 499 CYS A O 1
ATOM 1330 N N . HIS A 1 186 ? -30.27942 39.08157 12.00652 1.000 27.01274 500 HIS A N 1
ATOM 1331 C CA . HIS A 1 186 ? -29.45763 40.18980 12.48874 1.000 25.75961 500 HIS A CA 1
ATOM 1332 C C . HIS A 1 186 ? -29.89474 41.47274 11.80405 1.000 23.95822 500 HIS A C 1
ATOM 1333 O O . HIS A 1 186 ? -30.14547 41.47556 10.60038 1.000 21.83990 500 HIS A O 1
ATOM 1340 N N . ASP A 1 187 ? -29.99855 42.54878 12.58892 1.000 27.95270 501 ASP A N 1
ATOM 1341 C CA . ASP A 1 187 ? -30.25233 43.88125 12.04183 1.000 25.83372 501 ASP A CA 1
ATOM 1342 C C . ASP A 1 187 ? -28.99148 44.39699 11.33332 1.000 23.83035 501 ASP A C 1
ATOM 1343 O O . ASP A 1 187 ? -27.95329 44.63207 11.96530 1.000 28.78109 501 ASP A O 1
ATOM 1348 N N . GLU A 1 188 ? -29.10872 44.59511 10.01100 1.000 21.91969 502 GLU A N 1
ATOM 1349 C CA . GLU A 1 188 ? -28.02414 45.05197 9.14769 1.000 21.73147 502 GLU A CA 1
ATOM 1350 C C . GLU A 1 188 ? -28.20516 46.49373 8.69204 1.000 22.47646 502 GLU A C 1
ATOM 1351 O O . GLU A 1 188 ? -27.51345 46.92964 7.76739 1.000 23.44546 502 GLU A O 1
ATOM 1357 N N . THR A 1 189 ? -29.09426 47.25330 9.33739 1.000 24.84298 503 THR A N 1
ATOM 1358 C CA . THR A 1 189 ? -29.40262 48.59178 8.85308 1.000 23.76296 503 THR A CA 1
ATOM 1359 C C . THR A 1 189 ? -28.17613 49.48680 8.87188 1.000 27.07641 503 THR A C 1
ATOM 1360 O O . THR A 1 189 ? -28.08277 50.41822 8.06757 1.000 25.25623 503 THR A O 1
ATOM 1364 N N . ASN A 1 190 ? -27.22553 49.23056 9.77150 1.000 25.74055 504 ASN A N 1
ATOM 1365 C CA . ASN A 1 190 ? -26.01358 50.04521 9.80865 1.000 25.07763 504 ASN A CA 1
ATOM 1366 C C . ASN A 1 190 ? -24.81331 49.32006 9.22727 1.000 23.92058 504 ASN A C 1
ATOM 1367 O O . ASN A 1 190 ? -23.66693 49.74981 9.46728 1.000 27.98811 504 ASN A O 1
ATOM 1372 N N . ASN A 1 191 ? -25.05393 48.25300 8.47900 1.000 24.03648 505 ASN A N 1
ATOM 1373 C CA . ASN A 1 191 ? -23.96207 47.52396 7.84300 1.000 23.55267 505 ASN A CA 1
ATOM 1374 C C . ASN A 1 191 ? -23.20989 48.46158 6.89474 1.000 23.00098 505 ASN A C 1
ATOM 1375 O O . ASN A 1 191 ? -23.84968 49.11852 6.06749 1.000 22.50960 505 ASN A O 1
ATOM 1380 N N . PRO A 1 192 ? -21.87524 48.49969 6.94365 1.000 21.36309 506 PRO A N 1
ATOM 1381 C CA . PRO A 1 192 ? -21.13558 49.45549 6.09574 1.000 22.78152 506 PRO A CA 1
ATOM 1382 C C . PRO A 1 192 ? -21.29909 49.21737 4.61104 1.000 21.05168 506 PRO A C 1
ATOM 1383 O O . PRO A 1 192 ? -21.31574 50.18829 3.83603 1.000 23.45182 506 PRO A O 1
ATOM 1387 N N . ALA A 1 193 ? -21.38627 47.95493 4.16269 1.000 19.96366 507 ALA A N 1
ATOM 1388 C CA . ALA A 1 193 ? -21.51594 47.71598 2.73025 1.000 21.45954 507 ALA A CA 1
ATOM 1389 C C . ALA A 1 193 ? -22.86710 48.19974 2.22964 1.000 19.90400 507 ALA A C 1
ATOM 1390 O O . ALA A 1 193 ? -22.94624 48.85056 1.18293 1.000 20.04213 507 ALA A O 1
ATOM 1392 N N . PHE A 1 194 ? -23.93360 47.88686 2.97308 1.000 20.21024 508 PHE A N 1
ATOM 1393 C CA . PHE A 1 194 ? -25.25700 48.41108 2.63601 1.000 18.49298 508 PHE A CA 1
ATOM 1394 C C . PHE A 1 194 ? -25.25675 49.94126 2.62496 1.000 18.30092 508 PHE A C 1
ATOM 1395 O O . PHE A 1 194 ? -25.74765 50.57251 1.67712 1.000 20.67073 508 PHE A O 1
ATOM 1403 N N . ARG A 1 195 ? -24.76325 50.55226 3.70562 1.000 19.98876 509 ARG A N 1
ATOM 1404 C CA . ARG A 1 195 ? -24.78537 52.01370 3.80523 1.000 19.75265 509 ARG A CA 1
ATOM 1405 C C . ARG A 1 195 ? -24.03696 52.66243 2.64813 1.000 21.81531 509 ARG A C 1
ATOM 1406 O O . ARG A 1 195 ? -24.43503 53.73181 2.17545 1.000 23.83108 509 ARG A O 1
ATOM 1414 N N . PHE A 1 196 ? -22.89610 52.08815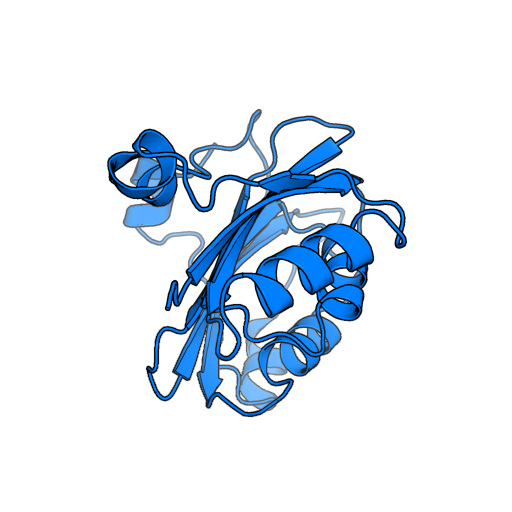 2.25128 1.000 21.08324 510 PHE A N 1
ATOM 1415 C CA . PHE A 1 196 ? -22.06309 52.76674 1.25990 1.000 22.02713 510 PHE A CA 1
ATOM 1416 C C . PHE A 1 196 ? -22.66975 52.67214 -0.13912 1.000 19.38645 510 PHE A C 1
ATOM 1417 O O . PHE A 1 196 ? -22.59497 53.64612 -0.91314 1.000 20.62290 510 PHE A O 1
ATOM 1425 N N . PHE A 1 197 ? -23.25525 51.51609 -0.47968 1.000 17.92652 511 PHE A N 1
ATOM 1426 C CA . PHE A 1 197 ? -23.62106 51.20340 -1.86036 1.000 17.30159 511 PHE A CA 1
ATOM 1427 C C . PHE A 1 197 ? -25.10354 51.13572 -2.15474 1.000 18.47838 511 PHE A C 1
ATOM 1428 O O . PHE A 1 197 ? -25.48137 51.42699 -3.28702 1.000 17.93848 511 PHE A O 1
ATOM 1436 N N . LEU A 1 198 ? -25.94365 50.74570 -1.20276 1.000 17.90425 512 LEU A N 1
ATOM 1437 C CA . LEU A 1 198 ? -27.33565 50.39657 -1.53106 1.000 17.61570 512 LEU A CA 1
ATOM 1438 C C . LEU A 1 198 ? -28.36366 51.31321 -0.89478 1.000 20.05271 512 LEU A C 1
ATOM 1439 O O . LEU A 1 198 ? -29.54337 51.24717 -1.25589 1.000 20.24688 512 LEU A O 1
ATOM 1444 N N . ALA A 1 199 ? -27.96691 52.15185 0.04677 1.000 21.54897 513 ALA A N 1
ATOM 1445 C CA . ALA A 1 199 ? -28.91410 53.01111 0.72679 1.000 20.98662 513 ALA A CA 1
ATOM 1446 C C . ALA A 1 199 ? -29.39050 54.13550 -0.18561 1.000 24.60071 513 ALA A C 1
ATOM 1447 O O . ALA A 1 199 ? -28.63827 54.63574 -1.04635 1.000 25.27840 513 ALA A O 1
ATOM 1449 N N . GLY A 1 200 ? -30.61261 54.61255 0.06039 1.000 24.51992 514 GLY A N 1
ATOM 1450 C CA . GLY A 1 200 ? -31.12011 55.72094 -0.71091 1.000 25.39021 514 GLY A CA 1
ATOM 1451 C C . GLY A 1 200 ? -30.68341 57.03637 -0.12942 1.000 42.02455 514 GLY A C 1
ATOM 1452 O O . GLY A 1 200 ? -30.89213 58.06640 -0.76611 1.000 48.21761 514 GLY A O 1
#

Nearest PDB structures (foldseek):
  1tdj-assembly1_A-2  TM=9.355E-01  e=1.007E-22  Escherichia coli
  8y1j-assembly1_A-2  TM=9.299E-01  e=2.716E-19  Pseudomonas aeruginosa PAO1
  8y1j-assembly1_B-2  TM=8.649E-01  e=2.259E-16  Pseudomonas aeruginosa PAO1
  5dih-assembly1_E  TM=3.930E-01  e=6.070E-02  Haliangium ochraceum DSM 14365
  5dih-assembly2_D  TM=3.850E-01  e=6.420E-02  Haliangium ochraceum DSM 14365

Sequence (180 aa):
EQREALLAVTIPEEKGSFLKFCQLLGGRSVTEFNYRFADAKNACIFVGVRLSRGLEERKEILQMLNNDGGYSVVDLSDDEMAKLHVRYMVGGRPSHPLQQERLYSFEFPESPGALLRFLNTLGTYWNISLFHYRSHGTDYGRVLAAFELGDHEPDFETRLNELGYDCHDETNNPAFRFFLAG

Secondary structure (DSSP, 8-state):
---EEEEEEEEESSTTHHHHHHHHTTTSEEEEEEEE--SSSEEEEEEEEE-SSHHHHHHHHHHHHHHTT-EEEE-TT-HHHHHTGGGT---S-SS---EEEEEEEEE--TTHHHHHHHHH-TTSPEEEEEEE-SS-SEEEEEEEEE-SSS----HHHHHHTT---EE-TT-HHHHHHT--

Solvent-accessible surface area: 9468 Å² total

Organism: Escherichia coli (strain K12) (NCBI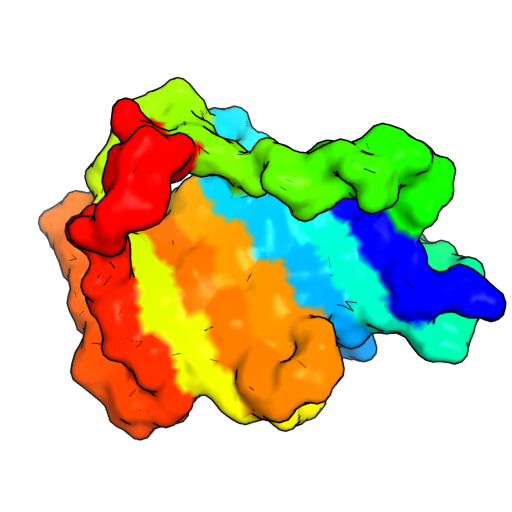:txid83333)

Foldseek 3Di:
DQFKWKKKKKWFQAQPTVLVVVVLVQVFAWFKWWWAAEDNTITIIITMGTDDPPPVVVVVVCVSCVVVPMDMDTCRVPVCCVPPVVVPPAWAHNDAFAKWKKKWKDFDDRCVVSVVVVVPDSVWRWRIWIWGDDPPRMIMIMTITGDDPHYDDCPPVVVVVPTHMDTCRVPVVCVVIYGD

Radius of gyration: 15.97 Å; Cα contacts (8 Å, |Δi|>4): 340; chains: 1; bounding box: 29×39×42 Å

B-factor: mean 29.33, std 12.65, range [14.19, 84.3]

InterPro domains:
  IPR000634 Serine/threonine dehydratase, pyridoxal-phosphate-binding site [PS00165] (53-66)
  IPR001721 Threonine dehydratase, ACT-like domain [PF00585] (329-419)
  IPR001721 Threonine dehydratase, ACT-like domain [PF00585] (425-512)
  IPR001721 Threonine dehydratase, ACT-like domain [PS51672] (339-411)
  IPR001721 Threonine dehydratase, ACT-like domain [PS51672] (434-504)
  IPR001926 Tryptophan synthase beta chain-like, PALP domain [PF00291] (29-316)
  IPR005787 Threonine dehydratase, biosynthetic [TIGR01124] (15-512)
  IPR036052 Tryptophan synthase beta chain-like, PALP domain superfamily [G3DSA:3.40.50.1100] (32-310)
  IPR036052 Tryptophan synthase beta chain-like, PALP domain superfamily [G3DSA:3.40.50.1100] (65-156)
  IPR036052 Tryptophan synthase beta chain-like, PALP domain superfamily [SSF53686] (14-365)
  IPR038110 Threonine dehydratase, ACT-like domain superfamily [G3DSA:3.40.1020.10] (338-514)
  IPR045865 ACT-like domain [SSF55021] (336-423)
  IPR045865 ACT-like domain [SSF55021] (420-512)
  IPR050147 Serine/Threonine Dehydratase [PTHR48078] (25-511)

GO terms:
  GO:0006566 L-threonine metabolic process (P, IDA)
  GO:0004794 threonine deaminase activity (F, IDA)
  GO:0030170 pyridoxal phosphate binding (F, IDA)
  GO:0016597 amino acid binding (F, IDA)
  GO:0009082 branched-chain amino acid biosynthetic process (P, IMP)